Protein AF-0000000084679529 (afdb_homodimer)

Foldseek 3Di:
DPPPFDKAALVVLCVLQVHDSVVVVVCVVLVQFDWDADPVRGTIGTPLVSQLSNQCVVCVVVPDDSVLCVQCSVPSSDDPVPDDDDPSNVVSVVVSVVVVVVVVVVVVVVVVVVVVVVCVVVVPDPDDPPPPPPD/DPPPFDKAALVVLCVLQVHDSVVVVVCVVLVQFDWDADPVGGTIGTPLVSQLSNQCVVCVVVPDDSVLCVQCSVPSSDDPVPDDDDPSNVVSVVVSVVVVVVVVVVVVVVVVVVVVVVCVVVVPDPDDPPPPPPD

Solvent-accessible surface area (backbone atoms only — not comparable to full-atom values): 15515 Å² total; per-residue (Å²): 123,81,75,80,78,51,71,38,40,62,67,56,50,17,67,75,51,73,46,48,61,68,55,52,50,49,37,34,74,70,66,75,47,70,70,44,71,42,97,87,64,47,62,28,27,53,56,64,48,48,46,28,52,41,41,52,51,50,47,42,70,33,51,48,50,76,82,57,50,62,74,38,59,92,45,31,72,52,62,59,90,79,47,69,68,50,73,66,47,47,50,52,52,51,50,50,47,52,52,45,51,51,52,44,51,53,49,48,53,37,42,51,40,34,51,51,50,48,31,69,57,61,66,49,58,91,76,69,71,78,70,74,76,83,118,124,81,74,80,79,52,73,36,41,61,68,56,49,18,67,74,51,73,46,48,61,68,54,52,51,49,37,34,74,71,66,75,46,70,70,42,71,42,95,86,64,46,61,28,28,53,54,67,48,49,47,28,50,42,41,51,50,48,46,42,71,31,51,48,50,76,82,58,50,63,74,38,59,91,48,30,74,53,62,58,90,78,45,68,69,50,73,66,46,48,50,52,53,52,52,49,46,52,51,45,52,50,53,44,50,54,49,46,53,38,42,51,40,32,51,51,50,49,31,69,58,61,66,47,58,92,76,68,71,77,71,74,76,83,117

Organism: Streptomyces collinus (strain DSM 40733 / Tue 365) (NCBI:txid1214242)

Nearest PDB structures (foldseek):
  2zhh-assembly1_A-2  TM=6.536E-01  e=8.734E-05  Escherichia coli K-12
  2zhg-assembly1_A-2  TM=5.753E-01  e=1.051E-04  Escherichia coli K-12
  4r4e-assembly1_A  TM=8.506E-01  e=1.912E-03  Bacillus subtilis subsp. subtilis str. 168
  5i41-assembly1_B  TM=8.677E-01  e=2.946E-03  Bacillus subtilis subsp. subtilis str. 168
  5i44-assembly1_D  TM=8.349E-01  e=6.178E-03  Bacillus subtilis subsp. subtilis str. 168

Structure (mmCIF, N/CA/C/O backbone):
data_AF-0000000084679529-model_v1
#
loop_
_entity.id
_entity.type
_entity.pdbx_description
1 polymer 'MerR family transcriptional regulator'
#
loop_
_atom_site.group_PDB
_atom_site.id
_atom_site.type_symbol
_atom_site.label_atom_id
_atom_site.label_alt_id
_atom_site.label_comp_id
_atom_site.label_asym_id
_atom_site.label_entity_id
_atom_site.label_seq_id
_atom_site.pdbx_PDB_ins_code
_atom_site.Cartn_x
_atom_site.Cartn_y
_atom_site.Cartn_z
_atom_site.occupancy
_atom_site.B_iso_or_equiv
_atom_site.auth_seq_id
_atom_site.auth_comp_id
_atom_site.auth_asym_id
_atom_site.auth_atom_id
_atom_site.pdbx_PDB_model_num
ATOM 1 N N . MET A 1 1 ? -2.348 41.188 30.156 1 47.44 1 MET A N 1
ATOM 2 C CA . MET A 1 1 ? -3.484 40.406 30.625 1 47.44 1 MET A CA 1
ATOM 3 C C . MET A 1 1 ? -3.342 38.938 30.203 1 47.44 1 MET A C 1
ATOM 5 O O . MET A 1 1 ? -2.908 38.656 29.078 1 47.44 1 MET A O 1
ATOM 9 N N . ALA A 1 2 ? -3.039 38.094 31.109 1 54.03 2 ALA A N 1
ATOM 10 C CA . ALA A 1 2 ? -2.898 36.688 30.734 1 54.03 2 ALA A CA 1
ATOM 11 C C . ALA A 1 2 ? -4.043 36.219 29.828 1 54.03 2 ALA A C 1
ATOM 13 O O . ALA A 1 2 ? -5.207 36.531 30.094 1 54.03 2 ALA A O 1
ATOM 14 N N . ARG A 1 3 ? -3.934 36.094 28.594 1 55.81 3 ARG A N 1
ATOM 15 C CA . ARG A 1 3 ? -5.035 35.688 27.719 1 55.81 3 ARG A CA 1
ATOM 16 C C . ARG A 1 3 ? -5.879 34.594 28.375 1 55.81 3 ARG A C 1
ATOM 18 O O . ARG A 1 3 ? -5.34 33.656 28.969 1 55.81 3 ARG A O 1
ATOM 25 N N . GLU A 1 4 ? -6.992 34.875 28.875 1 63.91 4 GLU A N 1
ATOM 26 C CA . GLU A 1 4 ? -7.898 33.875 29.438 1 63.91 4 GLU A CA 1
ATOM 27 C C . GLU A 1 4 ? -8.055 32.688 28.516 1 63.91 4 GLU A C 1
ATOM 29 O O . GLU A 1 4 ? -8.484 32.812 27.359 1 63.91 4 GLU A O 1
ATOM 34 N N . VAL A 1 5 ? -7.242 31.672 28.703 1 65.88 5 VAL A N 1
ATOM 35 C CA . VAL A 1 5 ? -7.27 30.438 27.906 1 65.88 5 VAL A CA 1
ATOM 36 C C . VAL A 1 5 ? -8.641 29.781 28.016 1 65.88 5 VAL A C 1
ATOM 38 O O . VAL A 1 5 ? -9.148 29.562 29.125 1 65.88 5 VAL A O 1
ATOM 41 N N . GLN A 1 6 ? -9.422 29.844 26.891 1 82.44 6 GLN A N 1
ATOM 42 C CA . GLN A 1 6 ? -10.688 29.125 26.859 1 82.44 6 GLN A CA 1
ATOM 43 C C . GLN A 1 6 ? -10.477 27.641 26.578 1 82.44 6 GLN A C 1
ATOM 45 O O . GLN A 1 6 ? -9.617 27.281 25.766 1 82.44 6 GLN A O 1
ATOM 50 N N . ARG A 1 7 ? -11.031 26.75 27.531 1 88.25 7 ARG A N 1
ATOM 51 C CA . ARG A 1 7 ? -10.945 25.297 27.391 1 88.25 7 ARG A CA 1
ATOM 52 C C . ARG A 1 7 ? -12.211 24.734 26.75 1 88.25 7 ARG A C 1
ATOM 54 O O . ARG A 1 7 ? -13.312 25.219 27 1 88.25 7 ARG A O 1
ATOM 61 N N . VAL A 1 8 ? -11.984 23.844 25.844 1 90.94 8 VAL A N 1
ATOM 62 C CA . VAL A 1 8 ? -13.117 23.234 25.141 1 90.94 8 VAL A CA 1
ATOM 63 C C . VAL A 1 8 ? -13.047 21.719 25.266 1 90.94 8 VAL A C 1
ATOM 65 O O . VAL A 1 8 ? -11.961 21.141 25.422 1 90.94 8 VAL A O 1
ATOM 68 N N . ARG A 1 9 ? -14.211 21.047 25.234 1 93.12 9 ARG A N 1
ATOM 69 C CA . ARG A 1 9 ? -14.266 19.594 25.234 1 93.12 9 ARG A CA 1
ATOM 70 C C . ARG A 1 9 ? -14.023 19.031 23.828 1 93.12 9 ARG A C 1
ATOM 72 O O . ARG A 1 9 ? -13.977 19.797 22.859 1 93.12 9 ARG A O 1
ATOM 79 N N . ILE A 1 10 ? -13.891 17.688 23.797 1 94.44 10 ILE A N 1
ATOM 80 C CA . ILE A 1 10 ? -13.508 17.047 22.531 1 94.44 10 ILE A CA 1
ATOM 81 C C . ILE A 1 10 ? -14.602 17.266 21.5 1 94.44 10 ILE A C 1
ATOM 83 O O . ILE A 1 10 ? -14.305 17.453 20.312 1 94.44 10 ILE A O 1
ATOM 87 N N . GLY A 1 11 ? -15.852 17.234 21.938 1 95.12 11 GLY A N 1
ATOM 88 C CA . GLY A 1 11 ? -16.953 17.469 21.016 1 95.12 11 GLY A CA 1
ATOM 89 C C . GLY A 1 11 ? -16.953 18.859 20.422 1 95.12 11 GLY A C 1
ATOM 90 O O . GLY A 1 11 ? -17.219 19.031 19.219 1 95.12 11 GLY A O 1
ATOM 91 N N . GLU A 1 12 ? -16.703 19.812 21.188 1 94.06 12 GLU A N 1
ATOM 92 C CA . GLU A 1 12 ? -16.609 21.203 20.719 1 94.06 12 GLU A CA 1
ATOM 93 C C . GLU A 1 12 ? -15.43 21.375 19.766 1 94.06 12 GLU A C 1
ATOM 95 O O . GLU A 1 12 ? -15.547 22.094 18.766 1 94.06 12 GLU A O 1
ATOM 100 N N . LEU A 1 13 ? -14.352 20.75 20.156 1 95.25 13 LEU A N 1
ATOM 101 C CA . LEU A 1 13 ? -13.172 20.812 19.297 1 95.25 13 LEU A CA 1
ATOM 102 C C . LEU A 1 13 ? -13.469 20.188 17.938 1 95.25 13 LEU A C 1
ATOM 104 O O . LEU A 1 13 ? -13.078 20.734 16.906 1 95.25 13 LEU A O 1
ATOM 108 N N . ALA A 1 14 ? -14.172 19.078 17.953 1 96.94 14 ALA A N 1
ATOM 109 C CA . ALA A 1 14 ? -14.562 18.391 16.719 1 96.94 14 ALA A CA 1
ATOM 110 C C . ALA A 1 14 ? -15.422 19.297 15.844 1 96.94 14 ALA A C 1
ATOM 112 O O . ALA A 1 14 ? -15.172 19.438 14.641 1 96.94 14 ALA A O 1
ATOM 113 N N . ARG A 1 15 ? -16.344 19.969 16.422 1 95.88 15 ARG A N 1
ATOM 114 C CA . ARG A 1 15 ? -17.25 20.859 15.703 1 95.88 15 ARG A CA 1
ATOM 115 C C . ARG A 1 15 ? -16.484 22.062 15.125 1 95.88 15 ARG A C 1
ATOM 117 O O . ARG A 1 15 ? -16.734 22.453 13.984 1 95.88 15 ARG A O 1
ATOM 124 N N . ALA A 1 16 ? -15.586 22.547 15.852 1 95.12 16 ALA A N 1
ATOM 125 C CA . ALA A 1 16 ? -14.852 23.734 15.461 1 95.12 16 ALA A CA 1
ATOM 126 C C . ALA A 1 16 ? -13.875 23.438 14.32 1 95.12 16 ALA A C 1
ATOM 128 O O . ALA A 1 16 ? -13.531 24.328 13.539 1 95.12 16 ALA A O 1
ATOM 129 N N . THR A 1 17 ? -13.445 22.219 14.195 1 96.56 17 THR A N 1
ATOM 130 C CA . THR A 1 17 ? -12.352 21.922 13.281 1 96.56 17 THR A CA 1
ATOM 131 C C . THR A 1 17 ? -12.828 21.016 12.141 1 96.56 17 THR A C 1
ATOM 133 O O . THR A 1 17 ? -12.133 20.859 11.133 1 96.56 17 THR A O 1
ATOM 136 N N . GLY A 1 18 ? -13.953 20.375 12.312 1 96.38 18 GLY A N 1
ATOM 137 C CA . GLY A 1 18 ? -14.445 19.422 11.32 1 96.38 18 GLY A CA 1
ATOM 138 C C . GLY A 1 18 ? -13.836 18.047 11.461 1 96.38 18 GLY A C 1
ATOM 139 O O . GLY A 1 18 ? -14.125 17.141 10.664 1 96.38 18 GLY A O 1
ATOM 140 N N . ALA A 1 19 ? -13.031 17.844 12.469 1 97.19 19 ALA A N 1
ATOM 141 C CA . ALA A 1 19 ? -12.469 16.516 12.734 1 97.19 19 ALA A CA 1
ATOM 142 C C . ALA A 1 19 ? -13.438 15.664 13.539 1 97.19 19 ALA A C 1
ATOM 144 O O . ALA A 1 19 ? -14.289 16.188 14.266 1 97.19 19 ALA A O 1
ATOM 145 N N . THR A 1 20 ? -13.281 14.438 13.43 1 97.38 20 THR A N 1
ATOM 146 C CA . THR A 1 20 ? -14.047 13.547 14.289 1 97.38 20 THR A CA 1
ATOM 147 C C . THR A 1 20 ? -13.367 13.391 15.648 1 97.38 20 THR A C 1
ATOM 149 O O . THR A 1 20 ? -12.164 13.594 15.773 1 97.38 20 THR A O 1
ATOM 152 N N . ALA A 1 21 ? -14.148 13 16.594 1 96.44 21 ALA A N 1
ATOM 153 C CA . ALA A 1 21 ? -13.57 12.688 17.906 1 96.44 21 ALA A CA 1
ATOM 154 C C . ALA A 1 21 ? -12.492 11.617 17.781 1 96.44 21 ALA A C 1
ATOM 156 O O . ALA A 1 21 ? -11.477 11.672 18.484 1 96.44 21 ALA A O 1
ATOM 157 N N . ARG A 1 22 ? -12.766 10.695 16.922 1 97.12 22 ARG A N 1
ATOM 158 C CA . ARG A 1 22 ? -11.812 9.617 16.703 1 97.12 22 ARG A CA 1
ATOM 159 C C . ARG A 1 22 ? -10.484 10.156 16.172 1 97.12 22 ARG A C 1
ATOM 161 O O . ARG A 1 22 ? -9.414 9.773 16.641 1 97.12 22 ARG A O 1
ATOM 168 N N . ALA A 1 23 ? -10.562 11.039 15.227 1 97.5 23 ALA A N 1
ATOM 169 C CA . ALA A 1 23 ? -9.352 11.648 14.68 1 97.5 23 ALA A CA 1
ATOM 170 C C . ALA A 1 23 ? -8.602 12.438 15.75 1 97.5 23 ALA A C 1
ATOM 172 O O . ALA A 1 23 ? -7.371 12.367 15.828 1 97.5 23 ALA A O 1
ATOM 173 N N . LEU A 1 24 ? -9.312 13.156 16.562 1 97.38 24 LEU A N 1
ATOM 174 C CA . LEU A 1 24 ? -8.703 13.953 17.625 1 97.38 24 LEU A CA 1
ATOM 175 C C . LEU A 1 24 ? -7.977 13.055 18.625 1 97.38 24 LEU A C 1
ATOM 177 O O . LEU A 1 24 ? -6.879 13.391 19.078 1 97.38 24 LEU A O 1
ATOM 181 N N . ARG A 1 25 ? -8.555 11.953 18.969 1 96 25 ARG A N 1
ATOM 182 C CA . ARG A 1 25 ? -7.898 11 19.859 1 96 25 ARG A CA 1
ATOM 183 C C . ARG A 1 25 ? -6.645 10.422 19.203 1 96 25 ARG A C 1
ATOM 185 O O . ARG A 1 25 ? -5.633 10.203 19.875 1 96 25 ARG A O 1
ATOM 192 N N . HIS A 1 26 ? -6.777 10.234 17.984 1 97.38 26 HIS A N 1
ATOM 193 C CA . HIS A 1 26 ? -5.609 9.75 17.266 1 97.38 26 HIS A CA 1
ATOM 194 C C . HIS A 1 26 ? -4.484 10.781 17.281 1 97.38 26 HIS A C 1
ATOM 196 O O . HIS A 1 26 ? -3.316 10.422 17.469 1 97.38 26 HIS A O 1
ATOM 202 N N . TYR A 1 27 ? -4.883 12.062 17.078 1 97.5 27 TYR A N 1
ATOM 203 C CA . TYR A 1 27 ? -3.881 13.125 17.125 1 97.5 27 TYR A CA 1
ATOM 204 C C . TYR A 1 27 ? -3.227 13.188 18.5 1 97.5 27 TYR A C 1
ATOM 206 O O . TYR A 1 27 ? -2.025 13.445 18.609 1 97.5 27 TYR A O 1
ATOM 214 N N . GLU A 1 28 ? -4.012 13.016 19.484 1 95.88 28 GLU A N 1
ATOM 215 C CA . GLU A 1 28 ? -3.51 13.023 20.859 1 95.88 28 GLU A CA 1
ATOM 216 C C . GLU A 1 28 ? -2.578 11.844 21.109 1 95.88 28 GLU A C 1
ATOM 218 O O . GLU A 1 28 ? -1.503 12.008 21.688 1 95.88 28 GLU A O 1
ATOM 223 N N . GLN A 1 29 ? -2.98 10.648 20.641 1 95.88 29 GLN A N 1
ATOM 224 C CA . GLN A 1 29 ? -2.148 9.461 20.781 1 95.88 29 GLN A CA 1
ATOM 225 C C . GLN A 1 29 ? -0.816 9.633 20.062 1 95.88 29 GLN A C 1
ATOM 227 O O . GLN A 1 29 ? 0.213 9.133 20.516 1 95.88 29 GLN A O 1
ATOM 232 N N . ALA A 1 30 ? -0.86 10.391 19.047 1 95.88 30 ALA A N 1
ATOM 233 C CA . ALA A 1 30 ? 0.339 10.633 18.25 1 95.88 30 ALA A CA 1
ATOM 234 C C . ALA A 1 30 ? 1.192 11.734 18.859 1 95.88 30 ALA A C 1
ATOM 236 O O . ALA A 1 30 ? 2.266 12.062 18.344 1 95.88 30 ALA A O 1
ATOM 237 N N . GLY A 1 31 ? 0.682 12.375 19.844 1 94.56 31 GLY A N 1
ATOM 238 C CA . GLY A 1 31 ? 1.438 13.398 20.547 1 94.56 31 GLY A CA 1
ATOM 239 C C . GLY A 1 31 ? 1.349 14.766 19.891 1 94.56 31 GLY A C 1
ATOM 240 O O . GLY A 1 31 ? 2.164 15.648 20.172 1 94.56 31 GLY A O 1
ATOM 241 N N . LEU A 1 32 ? 0.365 14.977 19.047 1 96.25 32 LEU A N 1
ATOM 242 C CA . LEU A 1 32 ? 0.244 16.219 18.281 1 96.25 32 LEU A CA 1
ATOM 243 C C . LEU A 1 32 ? -0.607 17.234 19.031 1 96.25 32 LEU A C 1
ATOM 245 O O . LEU A 1 32 ? -0.437 18.438 18.859 1 96.25 32 LEU A O 1
ATOM 249 N N . ILE A 1 33 ? -1.567 16.734 19.859 1 95.94 33 ILE A N 1
ATOM 250 C CA . ILE A 1 33 ? -2.361 17.594 20.734 1 95.94 33 ILE A CA 1
ATOM 251 C C . ILE A 1 33 ? -2.43 16.969 22.141 1 95.94 33 ILE A C 1
ATOM 253 O O . ILE A 1 33 ? -2.107 15.797 22.312 1 95.94 33 ILE A O 1
ATOM 257 N N . CYS A 1 34 ? -2.787 17.766 23.016 1 94.69 34 CYS A N 1
ATOM 258 C CA . CYS A 1 34 ? -2.811 17.312 24.406 1 94.69 34 CYS A CA 1
ATOM 259 C C . CYS A 1 34 ? -4.043 17.844 25.141 1 94.69 34 CYS A C 1
ATOM 261 O O . CYS A 1 34 ? -4.438 19 24.938 1 94.69 34 CYS A O 1
ATOM 263 N N . SER A 1 35 ? -4.578 16.938 25.906 1 94.56 35 SER A N 1
ATOM 264 C CA . SER A 1 35 ? -5.699 17.328 26.75 1 94.56 35 SER A CA 1
ATOM 265 C C . SER A 1 35 ? -5.285 17.422 28.219 1 94.56 35 SER A C 1
ATOM 267 O O . SER A 1 35 ? -4.246 16.875 28.609 1 94.56 35 SER A O 1
ATOM 269 N N . GLU A 1 36 ? -6.004 18.203 28.938 1 92.12 36 GLU A N 1
ATOM 270 C CA . GLU A 1 36 ? -5.844 18.281 30.391 1 92.12 36 GLU A CA 1
ATOM 271 C C . GLU A 1 36 ? -7.156 17.984 31.109 1 92.12 36 GLU A C 1
ATOM 273 O O . GLU A 1 36 ? -8.234 18.125 30.531 1 92.12 36 GLU A O 1
ATOM 278 N N . ARG A 1 37 ? -6.973 17.5 32.25 1 91.19 37 ARG A N 1
ATOM 279 C CA . ARG A 1 37 ? -8.172 17.266 33.031 1 91.19 37 ARG A CA 1
ATOM 280 C C . ARG A 1 37 ? -8.633 18.531 33.75 1 91.19 37 ARG A C 1
ATOM 282 O O . ARG A 1 37 ? -7.836 19.219 34.406 1 91.19 37 ARG A O 1
ATOM 289 N N . ALA A 1 38 ? -9.898 18.812 33.562 1 89.25 38 ALA A N 1
ATOM 290 C CA . ALA A 1 38 ? -10.492 19.953 34.281 1 89.25 38 ALA A CA 1
ATOM 291 C C . ALA A 1 38 ? -10.859 19.594 35.688 1 89.25 38 ALA A C 1
ATOM 293 O O . ALA A 1 38 ? -10.695 18.438 36.125 1 89.25 38 ALA A O 1
ATOM 294 N N . SER A 1 39 ? -11.242 20.641 36.375 1 89.94 39 SER A N 1
ATOM 295 C CA . SER A 1 39 ? -11.602 20.453 37.781 1 89.94 39 SER A CA 1
ATOM 296 C C . SER A 1 39 ? -12.742 19.453 37.906 1 89.94 39 SER A C 1
ATOM 298 O O . SER A 1 39 ? -12.828 18.766 38.938 1 89.94 39 SER A O 1
ATOM 300 N N . ASN A 1 40 ? -13.539 19.422 36.938 1 88.88 40 ASN A N 1
ATOM 301 C CA . ASN A 1 40 ? -14.68 18.5 36.969 1 88.88 40 ASN A CA 1
ATOM 302 C C . ASN A 1 40 ? -14.297 17.109 36.5 1 88.88 40 ASN A C 1
ATOM 304 O O . ASN A 1 40 ? -15.156 16.219 36.438 1 88.88 40 ASN A O 1
ATOM 308 N N . GLY A 1 41 ? -13.125 16.938 36.125 1 88.88 41 GLY A N 1
ATOM 309 C CA . GLY A 1 41 ? -12.641 15.609 35.781 1 88.88 41 GLY A CA 1
ATOM 310 C C . GLY A 1 41 ? -12.688 15.336 34.281 1 88.88 41 GLY A C 1
ATOM 311 O O . GLY A 1 41 ? -12.188 14.305 33.812 1 88.88 41 GLY A O 1
ATOM 312 N N . TYR A 1 42 ? -13.273 16.266 33.594 1 89.38 42 TYR A N 1
ATOM 313 C CA . TYR A 1 42 ? -13.375 16.047 32.156 1 89.38 42 TYR A CA 1
ATOM 314 C C . TYR A 1 42 ? -12.109 16.5 31.438 1 89.38 42 TYR A C 1
ATOM 316 O O . TYR A 1 42 ? -11.469 17.469 31.844 1 89.38 42 TYR A O 1
ATOM 324 N N . ARG A 1 43 ? -11.812 15.766 30.359 1 91.19 43 ARG A N 1
ATOM 325 C CA . ARG A 1 43 ? -10.695 16.188 29.531 1 91.19 43 ARG A CA 1
ATOM 326 C C . ARG A 1 43 ? -11.078 17.406 28.688 1 91.19 43 ARG A C 1
ATOM 328 O O . ARG A 1 43 ? -12.18 17.469 28.141 1 91.19 43 ARG A O 1
ATOM 335 N N . VAL A 1 44 ? -10.141 18.359 28.75 1 94.25 44 VAL A N 1
ATOM 336 C CA . VAL A 1 44 ? -10.383 19.578 27.969 1 94.25 44 VAL A CA 1
ATOM 337 C C . VAL A 1 44 ? -9.125 19.938 27.188 1 94.25 44 VAL A C 1
ATOM 339 O O . VAL A 1 44 ? -8.023 19.516 27.547 1 94.25 44 VAL A O 1
ATOM 342 N N . TYR A 1 45 ? -9.359 20.703 26.109 1 94.81 45 TYR A N 1
ATOM 343 C CA . TYR A 1 45 ? -8.297 21.188 25.234 1 94.81 45 TYR A CA 1
ATOM 344 C C . TYR A 1 45 ? -8.234 22.719 25.25 1 94.81 45 TYR A C 1
ATOM 346 O O . TYR A 1 45 ? -9.258 23.391 25.391 1 94.81 45 TYR A O 1
ATOM 354 N N . ASP A 1 46 ? -7.008 23.188 25.062 1 90.88 46 ASP A N 1
ATOM 355 C CA . ASP A 1 46 ? -6.844 24.625 24.922 1 90.88 46 ASP A CA 1
ATOM 356 C C . ASP A 1 46 ? -7.438 25.109 23.594 1 90.88 46 ASP A C 1
ATOM 358 O O . ASP A 1 46 ? -7.445 24.391 22.609 1 90.88 46 ASP A O 1
ATOM 362 N N . ASP A 1 47 ? -7.934 26.281 23.578 1 86.31 47 ASP A N 1
ATOM 363 C CA . ASP A 1 47 ? -8.523 26.844 22.359 1 86.31 47 ASP A CA 1
ATOM 364 C C . ASP A 1 47 ? -7.492 26.922 21.234 1 86.31 47 ASP A C 1
ATOM 366 O O . ASP A 1 47 ? -7.844 26.844 20.062 1 86.31 47 ASP A O 1
ATOM 370 N N . LEU A 1 48 ? -6.246 27.031 21.609 1 88.31 48 LEU A N 1
ATOM 371 C CA . LEU A 1 48 ? -5.18 27.062 20.625 1 88.31 48 LEU A CA 1
ATOM 372 C C . LEU A 1 48 ? -5.094 25.734 19.875 1 88.31 48 LEU A C 1
ATOM 374 O O . LEU A 1 48 ? -4.539 25.672 18.781 1 88.31 48 LEU A O 1
ATOM 378 N N . THR A 1 49 ? -5.703 24.766 20.5 1 95.12 49 THR A N 1
ATOM 379 C CA . THR A 1 49 ? -5.703 23.438 19.891 1 95.12 49 THR A CA 1
ATOM 380 C C . THR A 1 49 ? -6.523 23.453 18.594 1 95.12 49 THR A C 1
ATOM 382 O O . THR A 1 49 ? -6.281 22.641 17.703 1 95.12 49 THR A O 1
ATOM 385 N N . VAL A 1 50 ? -7.441 24.391 18.469 1 94.69 50 VAL A N 1
ATOM 386 C CA . VAL A 1 50 ? -8.258 24.5 17.266 1 94.69 50 VAL A CA 1
ATOM 387 C C . VAL A 1 50 ? -7.363 24.781 16.047 1 94.69 50 VAL A C 1
ATOM 389 O O . VAL A 1 50 ? -7.477 24.109 15.023 1 94.69 50 VAL A O 1
ATOM 392 N N . THR A 1 51 ? -6.496 25.719 16.234 1 94.38 51 THR A N 1
ATOM 393 C CA . THR A 1 51 ? -5.566 26.062 15.156 1 94.38 51 THR A CA 1
ATOM 394 C C . THR A 1 51 ? -4.676 24.875 14.82 1 94.38 51 THR A C 1
ATOM 396 O O . THR A 1 51 ? -4.473 24.547 13.648 1 94.38 51 THR A O 1
ATOM 399 N N . ARG A 1 52 ? -4.195 24.25 15.82 1 95.44 52 ARG A N 1
ATOM 400 C CA . ARG A 1 52 ? -3.318 23.094 15.633 1 95.44 52 ARG A CA 1
ATOM 401 C C . ARG A 1 52 ? -4.023 22 14.852 1 95.44 52 ARG A C 1
ATOM 403 O O . ARG A 1 52 ? -3.469 21.453 13.891 1 95.44 52 ARG A O 1
ATOM 410 N N . VAL A 1 53 ? -5.234 21.703 15.203 1 96.88 53 VAL A N 1
ATOM 411 C CA . VAL A 1 53 ? -6 20.656 14.555 1 96.88 53 VAL A CA 1
ATOM 412 C C . VAL A 1 53 ? -6.289 21.047 13.102 1 96.88 53 VAL A C 1
ATOM 414 O O . VAL A 1 53 ? -6.191 20.203 12.195 1 96.88 53 VAL A O 1
ATOM 417 N N . ARG A 1 54 ? -6.605 22.281 12.859 1 95.69 54 ARG A N 1
ATOM 418 C CA . ARG A 1 54 ? -6.848 22.75 11.492 1 95.69 54 ARG A CA 1
ATOM 419 C C . ARG A 1 54 ? -5.605 22.578 10.633 1 95.69 54 ARG A C 1
ATOM 421 O O . ARG A 1 54 ? -5.695 22.156 9.477 1 95.69 54 ARG A O 1
ATOM 428 N N . ASN A 1 55 ? -4.516 22.891 11.234 1 95.56 55 ASN A N 1
ATOM 429 C CA . ASN A 1 55 ? -3.264 22.75 10.5 1 95.56 55 ASN A CA 1
ATOM 430 C C . ASN A 1 55 ? -2.908 21.281 10.25 1 95.56 55 ASN A C 1
ATOM 432 O O . ASN A 1 55 ? -2.402 20.938 9.188 1 95.56 55 ASN A O 1
ATOM 436 N N . ILE A 1 56 ? -3.143 20.422 11.211 1 96.69 56 ILE A N 1
ATOM 437 C CA . ILE A 1 56 ? -2.947 18.984 11.023 1 96.69 56 ILE A CA 1
ATOM 438 C C . ILE A 1 56 ? -3.809 18.5 9.859 1 96.69 56 ILE A C 1
ATOM 440 O O . ILE A 1 56 ? -3.312 17.828 8.953 1 96.69 56 ILE A O 1
ATOM 444 N N . ARG A 1 57 ? -5.043 18.891 9.875 1 95.94 57 ARG A N 1
ATOM 445 C CA . ARG A 1 57 ? -5.969 18.484 8.828 1 95.94 57 ARG A CA 1
ATOM 446 C C . ARG A 1 57 ? -5.531 19.016 7.469 1 95.94 57 ARG A C 1
ATOM 448 O O . ARG A 1 57 ? -5.648 18.328 6.453 1 95.94 57 ARG A O 1
ATOM 455 N N . TYR A 1 58 ? -5.09 20.156 7.469 1 93.25 58 TYR A N 1
ATOM 456 C CA . TYR A 1 58 ? -4.582 20.781 6.246 1 93.25 58 TYR A CA 1
ATOM 457 C C . TYR A 1 58 ? -3.432 19.969 5.664 1 93.25 58 TYR A C 1
ATOM 459 O O . TYR A 1 58 ? -3.438 19.625 4.477 1 93.25 58 TYR A O 1
ATOM 467 N N . LEU A 1 59 ? -2.467 19.609 6.48 1 95.06 59 LEU A N 1
ATOM 468 C CA . LEU A 1 59 ? -1.313 18.844 6.043 1 95.06 59 LEU A CA 1
ATOM 469 C C . LEU A 1 59 ? -1.745 17.469 5.539 1 95.06 59 LEU A C 1
ATOM 471 O O . LEU A 1 59 ? -1.266 17 4.5 1 95.06 59 LEU A O 1
ATOM 475 N N . LEU A 1 60 ? -2.654 16.875 6.258 1 95.5 60 LEU A N 1
ATOM 476 C CA . LEU A 1 60 ? -3.158 15.562 5.871 1 95.5 60 LEU A CA 1
ATOM 477 C C . LEU A 1 60 ? -3.918 15.641 4.551 1 95.5 60 LEU A C 1
ATOM 479 O O . LEU A 1 60 ? -3.77 14.766 3.693 1 95.5 60 LEU A O 1
ATOM 483 N N . SER A 1 61 ? -4.668 16.703 4.418 1 94.12 61 SER A N 1
ATOM 484 C CA . SER A 1 61 ? -5.438 16.875 3.188 1 94.12 61 SER A CA 1
ATOM 485 C C . SER A 1 61 ? -4.52 17.094 1.99 1 94.12 61 SER A C 1
ATOM 487 O O . SER A 1 61 ? -4.891 16.797 0.852 1 94.12 61 SER A O 1
ATOM 489 N N . ALA A 1 62 ? -3.354 17.562 2.291 1 92.69 62 ALA A N 1
ATOM 490 C CA . ALA A 1 62 ? -2.373 17.812 1.237 1 92.69 62 ALA A CA 1
ATOM 491 C C . ALA A 1 62 ? -1.69 16.531 0.803 1 92.69 62 ALA A C 1
ATOM 493 O O . ALA A 1 62 ? -1.054 16.484 -0.252 1 92.69 62 ALA A O 1
ATOM 494 N N . GLY A 1 63 ? -1.759 15.508 1.653 1 94.75 63 GLY A N 1
ATOM 495 C CA . GLY A 1 63 ? -1.229 14.219 1.224 1 94.75 63 GLY A CA 1
ATOM 496 C C . GLY A 1 63 ? -0.156 13.68 2.148 1 94.75 63 GLY A C 1
ATOM 497 O O . GLY A 1 63 ? 0.419 12.617 1.888 1 94.75 63 GLY A O 1
ATOM 498 N N . LEU A 1 64 ? 0.043 14.414 3.156 1 96 64 LEU A N 1
ATOM 499 C CA . LEU A 1 64 ? 0.971 13.898 4.16 1 96 64 LEU A CA 1
ATOM 500 C C . LEU A 1 64 ? 0.28 12.898 5.074 1 96 64 LEU A C 1
ATOM 502 O O . LEU A 1 64 ? -0.946 12.766 5.047 1 96 64 LEU A O 1
ATOM 506 N N . VAL A 1 65 ? 1.122 12.172 5.75 1 95.69 65 VAL A N 1
ATOM 507 C CA . VAL A 1 65 ? 0.584 11.219 6.723 1 95.69 65 VAL A CA 1
ATOM 508 C C . VAL A 1 65 ? 0.919 11.68 8.141 1 95.69 65 VAL A C 1
ATOM 510 O O . VAL A 1 65 ? 1.746 12.578 8.328 1 95.69 65 VAL A O 1
ATOM 513 N N . LEU A 1 66 ? 0.228 11.172 9.086 1 95.44 66 LEU A N 1
ATOM 514 C CA . LEU A 1 66 ? 0.345 11.633 10.461 1 95.44 66 LEU A CA 1
ATOM 515 C C . LEU A 1 66 ? 1.797 11.594 10.93 1 95.44 66 LEU A C 1
ATOM 517 O O . LEU A 1 66 ? 2.25 12.5 11.633 1 95.44 66 LEU A O 1
ATOM 521 N N . ASP A 1 67 ? 2.58 10.578 10.461 1 94.5 67 ASP A N 1
ATOM 522 C CA . ASP A 1 67 ? 3.982 10.461 10.844 1 94.5 67 ASP A CA 1
ATOM 523 C C . ASP A 1 67 ? 4.801 11.633 10.312 1 94.5 67 ASP A C 1
ATOM 525 O O . ASP A 1 67 ? 5.77 12.062 10.945 1 94.5 67 ASP A O 1
ATOM 529 N N . ASP A 1 68 ? 4.324 12.148 9.25 1 95.25 68 ASP A N 1
ATOM 530 C CA . ASP A 1 68 ? 5 13.297 8.648 1 95.25 68 ASP A CA 1
ATOM 531 C C . ASP A 1 68 ? 4.738 14.57 9.453 1 95.25 68 ASP A C 1
ATOM 533 O O . ASP A 1 68 ? 5.602 15.445 9.523 1 95.25 68 ASP A O 1
ATOM 537 N N . VAL A 1 69 ? 3.58 14.633 10.062 1 95.31 69 VAL A N 1
ATOM 538 C CA . VAL A 1 69 ? 3.098 15.867 10.664 1 95.31 69 VAL A CA 1
ATOM 539 C C . VAL A 1 69 ? 3.977 16.234 11.859 1 95.31 69 VAL A C 1
ATOM 541 O O . VAL A 1 69 ? 4.117 17.422 12.188 1 95.31 69 VAL A O 1
ATOM 544 N N . ARG A 1 70 ? 4.637 15.281 12.438 1 92.38 70 ARG A N 1
ATOM 545 C CA . ARG A 1 70 ? 5.469 15.516 13.617 1 92.38 70 ARG A CA 1
ATOM 546 C C . ARG A 1 70 ? 6.57 16.531 13.32 1 92.38 70 ARG A C 1
ATOM 548 O O . ARG A 1 70 ? 6.949 17.312 14.195 1 92.38 70 ARG A O 1
ATOM 555 N N . VAL A 1 71 ? 7.027 16.578 12.156 1 91.5 71 VAL A N 1
ATOM 556 C CA . VAL A 1 71 ? 8.125 17.469 11.758 1 91.5 71 VAL A CA 1
ATOM 557 C C . VAL A 1 71 ? 7.645 18.922 11.758 1 91.5 71 VAL A C 1
ATOM 559 O O . VAL A 1 71 ? 8.453 19.844 11.875 1 91.5 71 VAL A O 1
ATOM 562 N N . PHE A 1 72 ? 6.359 19.062 11.758 1 91.31 72 PHE A N 1
ATOM 563 C CA . PHE A 1 72 ? 5.781 20.391 11.633 1 91.31 72 PHE A CA 1
ATOM 564 C C . PHE A 1 72 ? 5.352 20.922 13 1 91.31 72 PHE A C 1
ATOM 566 O O . PHE A 1 72 ? 4.781 22.016 13.094 1 91.31 72 PHE A O 1
ATOM 573 N N . LEU A 1 73 ? 5.648 20.25 14.016 1 89.88 73 LEU A N 1
ATOM 574 C CA . LEU A 1 73 ? 5.207 20.609 15.359 1 89.88 73 LEU A CA 1
ATOM 575 C C . LEU A 1 73 ? 5.539 22.062 15.688 1 89.88 73 LEU A C 1
ATOM 577 O O . LEU A 1 73 ? 4.699 22.781 16.219 1 89.88 73 LEU A O 1
ATOM 581 N N . PRO A 1 74 ? 6.723 22.578 15.258 1 87.44 74 PRO A N 1
ATOM 582 C CA . PRO A 1 74 ? 7.059 23.953 15.602 1 87.44 74 PRO A CA 1
ATOM 583 C C . PRO A 1 74 ? 6.199 24.984 14.859 1 87.44 74 PRO A C 1
ATOM 585 O O . PRO A 1 74 ? 6.117 26.141 15.273 1 87.44 74 PRO A O 1
ATOM 588 N N . CYS A 1 75 ? 5.473 24.562 13.859 1 88.19 75 CYS A N 1
ATOM 589 C CA . CYS A 1 75 ? 4.73 25.484 13.008 1 88.19 75 CYS A CA 1
ATOM 590 C C . CYS A 1 75 ? 3.23 25.266 13.141 1 88.19 75 CYS A C 1
ATOM 592 O O . CYS A 1 75 ? 2.432 26.031 12.602 1 88.19 75 CYS A O 1
ATOM 594 N N . LEU A 1 76 ? 2.84 24.266 13.883 1 91.5 76 LEU A N 1
ATOM 595 C CA . LEU A 1 76 ? 1.457 23.797 13.859 1 91.5 76 LEU A CA 1
ATOM 596 C C . LEU A 1 76 ? 0.531 24.812 14.523 1 91.5 76 LEU A C 1
ATOM 598 O O . LEU A 1 76 ? -0.682 24.781 14.297 1 91.5 76 LEU A O 1
ATOM 602 N N . ASP A 1 77 ? 1.118 25.734 15.266 1 90.31 77 ASP A N 1
ATOM 603 C CA . ASP A 1 77 ? 0.278 26.672 16 1 90.31 77 ASP A CA 1
ATOM 604 C C . ASP A 1 77 ? 0.141 28 15.242 1 90.31 77 ASP A C 1
ATOM 606 O O . ASP A 1 77 ? -0.597 28.891 15.664 1 90.31 77 ASP A O 1
ATOM 610 N N . GLY A 1 78 ? 0.896 28.094 14.156 1 88 78 GLY A N 1
ATOM 611 C CA . GLY A 1 78 ? 0.845 29.297 13.352 1 88 78 GLY A CA 1
ATOM 612 C C . GLY A 1 78 ? -0.114 29.203 12.18 1 88 78 GLY A C 1
ATOM 613 O O . GLY A 1 78 ? -1.038 28.391 12.195 1 88 78 GLY A O 1
ATOM 614 N N . ASP A 1 79 ? 0.039 30.188 11.266 1 87.5 79 ASP A N 1
ATOM 615 C CA . ASP A 1 79 ? -0.764 30.188 10.047 1 87.5 79 ASP A CA 1
ATOM 616 C C . ASP A 1 79 ? -0.06 29.422 8.93 1 87.5 79 ASP A C 1
ATOM 618 O O . ASP A 1 79 ? 0.551 30.016 8.047 1 87.5 79 ASP A O 1
ATOM 622 N N . MET A 1 80 ? -0.265 28.188 8.922 1 85.94 80 MET A N 1
ATOM 623 C CA . MET A 1 80 ? 0.467 27.328 8 1 85.94 80 MET A CA 1
ATOM 624 C C . MET A 1 80 ? 0.004 27.547 6.566 1 85.94 80 MET A C 1
ATOM 626 O O . MET A 1 80 ? 0.792 27.422 5.625 1 85.94 80 MET A O 1
ATOM 630 N N . ALA A 1 81 ? -1.228 27.922 6.395 1 80.12 81 ALA A N 1
ATOM 631 C CA . ALA A 1 81 ? -1.744 28.141 5.043 1 80.12 81 ALA A CA 1
ATOM 632 C C . ALA A 1 81 ? -1.113 29.359 4.398 1 80.12 81 ALA A C 1
ATOM 634 O O . ALA A 1 81 ? -0.893 29.391 3.186 1 80.12 81 ALA A O 1
ATOM 635 N N . ALA A 1 82 ? -0.678 30.234 5.219 1 82 82 ALA A N 1
ATOM 636 C CA . ALA A 1 82 ? -0.166 31.5 4.695 1 82 82 ALA A CA 1
ATOM 637 C C . ALA A 1 82 ? 1.359 31.531 4.734 1 82 82 ALA A C 1
ATOM 639 O O . ALA A 1 82 ? 1.989 32.312 4.008 1 82 82 ALA A O 1
ATOM 640 N N . ALA A 1 83 ? 1.946 30.688 5.5 1 82.19 83 ALA A N 1
ATOM 641 C CA . ALA A 1 83 ? 3.391 30.75 5.715 1 82.19 83 ALA A CA 1
ATOM 642 C C . ALA A 1 83 ? 4.121 29.812 4.746 1 82.19 83 ALA A C 1
ATOM 644 O O . ALA A 1 83 ? 3.574 28.797 4.332 1 82.19 83 ALA A O 1
ATOM 645 N N . PRO A 1 84 ? 5.324 30.203 4.332 1 83.31 84 PRO A N 1
ATOM 646 C CA . PRO A 1 84 ? 6.168 29.234 3.615 1 83.31 84 PRO A CA 1
ATOM 647 C C . PRO A 1 84 ? 6.574 28.047 4.48 1 83.31 84 PRO A C 1
ATOM 649 O O . PRO A 1 84 ? 6.688 28.172 5.703 1 83.31 84 PRO A O 1
ATOM 652 N N . PRO A 1 85 ? 6.695 27.016 3.805 1 83.38 85 PRO A N 1
ATOM 653 C CA . PRO A 1 85 ? 7.129 25.859 4.602 1 83.38 85 PRO A CA 1
ATOM 654 C C . PRO A 1 85 ? 8.562 26.016 5.113 1 83.38 85 PRO A C 1
ATOM 656 O O . PRO A 1 85 ? 9.391 26.656 4.465 1 83.38 85 PRO A O 1
ATOM 659 N N . SER A 1 86 ? 8.75 25.406 6.262 1 87.5 86 SER A N 1
ATOM 660 C CA . SER A 1 86 ? 10.125 25.281 6.727 1 87.5 86 SER A CA 1
ATOM 661 C C . SER A 1 86 ? 10.938 24.375 5.805 1 87.5 86 SER A C 1
ATOM 663 O O . SER A 1 86 ? 10.375 23.594 5.043 1 87.5 86 SER A O 1
ATOM 665 N N . ASP A 1 87 ? 12.273 24.516 5.879 1 90.38 87 ASP A N 1
ATOM 666 C CA . ASP A 1 87 ? 13.133 23.641 5.086 1 90.38 87 ASP A CA 1
ATOM 667 C C . ASP A 1 87 ? 12.875 22.172 5.41 1 90.38 87 ASP A C 1
ATOM 669 O O . ASP A 1 87 ? 12.82 21.344 4.508 1 90.38 87 ASP A O 1
ATOM 673 N N . LYS A 1 88 ? 12.703 21.953 6.645 1 93.06 88 LYS A N 1
ATOM 674 C CA . LYS A 1 88 ? 12.445 20.578 7.066 1 93.06 88 LYS A CA 1
ATOM 675 C C . LYS A 1 88 ? 11.086 20.094 6.566 1 93.06 88 LYS A C 1
ATOM 677 O O . LYS A 1 88 ? 10.953 18.953 6.137 1 93.06 88 LYS A O 1
ATOM 682 N N . GLY A 1 89 ? 10.102 20.969 6.664 1 92 89 GLY A N 1
ATOM 683 C CA . GLY A 1 89 ? 8.789 20.625 6.141 1 92 89 GLY A CA 1
ATOM 684 C C . GLY A 1 89 ? 8.797 20.328 4.652 1 92 89 GLY A C 1
ATOM 685 O O . GLY A 1 89 ? 8.156 19.375 4.199 1 92 89 GLY A O 1
ATOM 686 N N . LEU A 1 90 ? 9.539 21.109 4.004 1 93.25 90 LEU A N 1
ATOM 687 C CA . LEU A 1 90 ? 9.656 20.922 2.566 1 93.25 90 LEU A CA 1
ATOM 688 C C . LEU A 1 90 ? 10.344 19.594 2.256 1 93.25 90 LEU A C 1
ATOM 690 O O . LEU A 1 90 ? 9.914 18.859 1.359 1 93.25 90 LEU A O 1
ATOM 694 N N . GLN A 1 91 ? 11.344 19.312 2.984 1 95.81 91 GLN A N 1
ATOM 695 C CA . GLN A 1 91 ? 12.07 18.062 2.789 1 95.81 91 GLN A CA 1
ATOM 696 C C . GLN A 1 91 ? 11.164 16.859 3.02 1 95.81 91 GLN A C 1
ATOM 698 O O . GLN A 1 91 ? 11.172 15.906 2.234 1 95.81 91 GLN A O 1
ATOM 703 N N . VAL A 1 92 ? 10.367 16.891 4.008 1 96.44 92 VAL A N 1
ATOM 704 C CA . VAL A 1 92 ? 9.453 15.805 4.332 1 96.44 92 VAL A CA 1
ATOM 705 C C . VAL A 1 92 ? 8.414 15.648 3.223 1 96.44 92 VAL A C 1
ATOM 707 O O . VAL A 1 92 ? 8.102 14.531 2.811 1 96.44 92 VAL A O 1
ATOM 710 N N . ALA A 1 93 ? 7.914 16.719 2.75 1 95.75 93 ALA A N 1
ATOM 711 C CA . ALA A 1 93 ? 6.918 16.688 1.679 1 95.75 93 ALA A CA 1
ATOM 712 C C . ALA A 1 93 ? 7.504 16.094 0.404 1 95.75 93 ALA A C 1
ATOM 714 O O . ALA A 1 93 ? 6.848 15.289 -0.264 1 95.75 93 ALA A O 1
ATOM 715 N N . LEU A 1 94 ? 8.719 16.469 0.124 1 96.94 94 LEU A N 1
ATOM 716 C CA . LEU A 1 94 ? 9.375 15.961 -1.071 1 96.94 94 LEU A CA 1
ATOM 717 C C . LEU A 1 94 ? 9.656 14.469 -0.938 1 96.94 94 LEU A C 1
ATOM 719 O O . LEU A 1 94 ? 9.516 13.711 -1.903 1 96.94 94 LEU A O 1
ATOM 723 N N . GLU A 1 95 ? 10.055 14.094 0.188 1 97.75 95 GLU A N 1
ATOM 724 C CA . GLU A 1 95 ? 10.281 12.672 0.44 1 97.75 95 GLU A CA 1
ATOM 725 C C . GLU A 1 95 ? 8.984 11.875 0.307 1 97.75 95 GLU A C 1
ATOM 727 O O . GLU A 1 95 ? 8.984 10.781 -0.258 1 97.75 95 GLU A O 1
ATOM 732 N N . ARG A 1 96 ? 7.93 12.43 0.797 1 97.69 96 ARG A N 1
ATOM 733 C CA . ARG A 1 96 ? 6.629 11.781 0.667 1 97.69 96 ARG A CA 1
ATOM 734 C C . ARG A 1 96 ? 6.227 11.648 -0.799 1 97.69 96 ARG A C 1
ATOM 736 O O . ARG A 1 96 ? 5.715 10.609 -1.219 1 97.69 96 ARG A O 1
ATOM 743 N N . LEU A 1 97 ? 6.488 12.656 -1.5 1 97.88 97 LEU A N 1
ATOM 744 C CA . LEU A 1 97 ? 6.207 12.641 -2.93 1 97.88 97 LEU A CA 1
ATOM 745 C C . LEU A 1 97 ? 7 11.539 -3.625 1 97.88 97 LEU A C 1
ATOM 747 O O . LEU A 1 97 ? 6.461 10.812 -4.465 1 97.88 97 LEU A O 1
ATOM 751 N N . ALA A 1 98 ? 8.227 11.43 -3.295 1 98.25 98 ALA A N 1
ATOM 752 C CA . ALA A 1 98 ? 9.086 10.398 -3.875 1 98.25 98 ALA A CA 1
ATOM 753 C C . ALA A 1 98 ? 8.57 9 -3.537 1 98.25 98 ALA A C 1
ATOM 755 O O . ALA A 1 98 ? 8.547 8.117 -4.395 1 98.25 98 ALA A O 1
ATOM 756 N N . VAL A 1 99 ? 8.18 8.859 -2.32 1 98 99 VAL A N 1
ATOM 757 C CA . VAL A 1 99 ? 7.648 7.574 -1.87 1 98 99 VAL A CA 1
ATOM 758 C C . VAL A 1 99 ? 6.387 7.23 -2.658 1 98 99 VAL A C 1
ATOM 760 O O . VAL A 1 99 ? 6.23 6.102 -3.133 1 98 99 VAL A O 1
ATOM 763 N N . LEU A 1 100 ? 5.484 8.141 -2.818 1 98.19 100 LEU A N 1
ATOM 764 C CA . LEU A 1 100 ? 4.258 7.934 -3.586 1 98.19 100 LEU A CA 1
ATOM 765 C C . LEU A 1 100 ? 4.578 7.582 -5.035 1 98.19 100 LEU A C 1
ATOM 767 O O . LEU A 1 100 ? 3.986 6.66 -5.598 1 98.19 100 LEU A O 1
ATOM 771 N N . ASN A 1 101 ? 5.555 8.281 -5.59 1 98.62 101 ASN A N 1
ATOM 772 C CA . ASN A 1 101 ? 5.938 8.008 -6.969 1 98.62 101 ASN A CA 1
ATOM 773 C C . ASN A 1 101 ? 6.48 6.594 -7.133 1 98.62 101 ASN A C 1
ATOM 775 O O . ASN A 1 101 ? 6.141 5.902 -8.094 1 98.62 101 ASN A O 1
ATOM 779 N N . GLU A 1 102 ? 7.23 6.215 -6.25 1 98.5 102 GLU A N 1
ATOM 780 C CA . GLU A 1 102 ? 7.797 4.871 -6.301 1 98.5 102 GLU A CA 1
ATOM 781 C C . GLU A 1 102 ? 6.711 3.809 -6.156 1 98.5 102 GLU A C 1
ATOM 783 O O . GLU A 1 102 ? 6.711 2.811 -6.879 1 98.5 102 GLU A O 1
ATOM 788 N N . ARG A 1 103 ? 5.852 4.02 -5.23 1 97.94 103 ARG A N 1
ATOM 789 C CA . ARG A 1 103 ? 4.77 3.068 -5.004 1 97.94 103 ARG A CA 1
ATOM 790 C C . ARG A 1 103 ? 3.865 2.967 -6.227 1 97.94 103 ARG A C 1
ATOM 792 O O . ARG A 1 103 ? 3.492 1.867 -6.641 1 97.94 103 ARG A O 1
ATOM 799 N N . ILE A 1 104 ? 3.514 4.062 -6.777 1 98.44 104 ILE A N 1
ATOM 800 C CA . ILE A 1 104 ? 2.656 4.105 -7.957 1 98.44 104 ILE A CA 1
ATOM 801 C C . ILE A 1 104 ? 3.342 3.391 -9.117 1 98.44 104 ILE A C 1
ATOM 803 O O . ILE A 1 104 ? 2.715 2.596 -9.82 1 98.44 104 ILE A O 1
ATOM 807 N N . ALA A 1 105 ? 4.609 3.652 -9.281 1 98.62 105 ALA A N 1
ATOM 808 C CA . ALA A 1 105 ? 5.359 3.016 -10.359 1 98.62 105 ALA A CA 1
ATOM 809 C C . ALA A 1 105 ? 5.387 1.5 -10.188 1 98.62 105 ALA A C 1
ATOM 811 O O . ALA A 1 105 ? 5.16 0.755 -11.141 1 98.62 105 ALA A O 1
ATOM 812 N N . ALA A 1 106 ? 5.641 1.095 -9.008 1 98 106 ALA A N 1
ATOM 813 C CA . ALA A 1 106 ? 5.715 -0.338 -8.734 1 98 106 ALA A CA 1
ATOM 814 C C . ALA A 1 106 ? 4.367 -1.013 -8.977 1 98 106 ALA A C 1
ATOM 816 O O . ALA A 1 106 ? 4.301 -2.08 -9.594 1 98 106 ALA A O 1
ATOM 817 N N . GLN A 1 107 ? 3.32 -0.458 -8.539 1 98.19 107 GLN A N 1
ATOM 818 C CA . GLN A 1 107 ? 1.987 -1.022 -8.727 1 98.19 107 GLN A CA 1
ATOM 819 C C . GLN A 1 107 ? 1.577 -0.996 -10.195 1 98.19 107 GLN A C 1
ATOM 821 O O . GLN A 1 107 ? 0.902 -1.91 -10.672 1 98.19 107 GLN A O 1
ATOM 826 N N . THR A 1 108 ? 1.986 0.02 -10.875 1 98.62 108 THR A N 1
ATOM 827 C CA . THR A 1 108 ? 1.681 0.135 -12.297 1 98.62 108 THR A CA 1
ATOM 828 C C . THR A 1 108 ? 2.373 -0.97 -13.094 1 98.62 108 THR A C 1
ATOM 830 O O . THR A 1 108 ? 1.778 -1.559 -13.992 1 98.62 108 THR A O 1
ATOM 833 N N . GLU A 1 109 ? 3.578 -1.222 -12.742 1 98.38 109 GLU A N 1
ATOM 834 C CA . GLU A 1 109 ? 4.293 -2.32 -13.391 1 98.38 109 GLU A CA 1
ATOM 835 C C . GLU A 1 109 ? 3.564 -3.645 -13.188 1 98.38 109 GLU A C 1
ATOM 837 O O . GLU A 1 109 ? 3.418 -4.43 -14.125 1 98.38 109 GLU A O 1
ATOM 842 N N . THR A 1 110 ? 3.154 -3.891 -12.023 1 97.94 110 THR A N 1
ATOM 843 C CA . THR A 1 110 ? 2.41 -5.109 -11.727 1 97.94 110 THR A CA 1
ATOM 844 C C . THR A 1 110 ? 1.103 -5.152 -12.508 1 97.94 110 THR A C 1
ATOM 846 O O . THR A 1 110 ? 0.762 -6.18 -13.102 1 97.94 110 THR A O 1
ATOM 849 N N . ARG A 1 111 ? 0.385 -4.082 -12.484 1 98.25 111 ARG A N 1
ATOM 850 C CA . ARG A 1 111 ? -0.869 -3.965 -13.219 1 98.25 111 ARG A CA 1
ATOM 851 C C . ARG A 1 111 ? -0.661 -4.262 -14.703 1 98.25 111 ARG A C 1
ATOM 853 O O . ARG A 1 111 ? -1.429 -5.02 -15.297 1 98.25 111 ARG A O 1
ATOM 860 N N . ASP A 1 112 ? 0.352 -3.705 -15.273 1 98.06 112 ASP A N 1
ATOM 861 C CA . ASP A 1 112 ? 0.609 -3.871 -16.703 1 98.06 112 ASP A CA 1
ATOM 862 C C . ASP A 1 112 ? 0.977 -5.316 -17.031 1 98.06 112 ASP A C 1
ATOM 864 O O . ASP A 1 112 ? 0.567 -5.848 -18.062 1 98.06 112 ASP A O 1
ATOM 868 N N . ARG A 1 113 ? 1.766 -5.922 -16.188 1 96.69 113 ARG A N 1
ATOM 869 C CA . ARG A 1 113 ? 2.098 -7.332 -16.375 1 96.69 113 ARG A CA 1
ATOM 870 C C . ARG A 1 113 ? 0.843 -8.195 -16.344 1 96.69 113 ARG A C 1
ATOM 872 O O . ARG A 1 113 ? 0.661 -9.07 -17.188 1 96.69 113 ARG A O 1
ATOM 879 N N . LEU A 1 114 ? 0.036 -7.992 -15.383 1 96.88 114 LEU A N 1
ATOM 880 C CA . LEU A 1 114 ? -1.19 -8.766 -15.234 1 96.88 114 LEU A CA 1
ATOM 881 C C . LEU A 1 114 ? -2.119 -8.547 -16.422 1 96.88 114 LEU A C 1
ATOM 883 O O . LEU A 1 114 ? -2.689 -9.5 -16.953 1 96.88 114 LEU A O 1
ATOM 887 N N . SER A 1 115 ? -2.25 -7.352 -16.828 1 96.88 115 SER A N 1
ATOM 888 C CA . SER A 1 115 ? -3.082 -7.016 -17.969 1 96.88 115 SER A CA 1
ATOM 889 C C . SER A 1 115 ? -2.576 -7.699 -19.234 1 96.88 115 SER A C 1
ATOM 891 O O . SER A 1 115 ? -3.367 -8.234 -20.016 1 96.88 115 SER A O 1
ATOM 893 N N . ALA A 1 116 ? -1.284 -7.648 -19.422 1 95.25 116 ALA A N 1
ATOM 894 C CA . ALA A 1 116 ? -0.683 -8.305 -20.578 1 95.25 116 ALA A CA 1
ATOM 895 C C . ALA A 1 116 ? -0.933 -9.812 -20.547 1 95.25 116 ALA A C 1
ATOM 897 O O . ALA A 1 116 ? -1.27 -10.406 -21.578 1 95.25 116 ALA A O 1
ATOM 898 N N . ALA A 1 117 ? -0.763 -10.359 -19.422 1 92.5 117 ALA A N 1
ATOM 899 C CA . ALA A 1 117 ? -0.996 -11.789 -19.266 1 92.5 117 ALA A CA 1
ATOM 900 C C . ALA A 1 117 ? -2.445 -12.148 -19.578 1 92.5 117 ALA A C 1
ATOM 902 O O . ALA A 1 117 ? -2.713 -13.156 -20.25 1 92.5 117 ALA A O 1
ATOM 903 N N . LEU A 1 118 ? -3.33 -11.398 -19.125 1 93 118 LEU A N 1
ATOM 904 C CA . LEU A 1 118 ? -4.75 -11.633 -19.375 1 93 118 LEU A CA 1
ATOM 905 C C . LEU A 1 118 ? -5.07 -11.523 -20.859 1 93 118 LEU A C 1
ATOM 907 O O . LEU A 1 118 ? -5.824 -12.344 -21.391 1 93 118 LEU A O 1
ATOM 911 N N . ARG A 1 119 ? -4.496 -10.547 -21.469 1 92 119 ARG A N 1
ATOM 912 C CA . ARG A 1 119 ? -4.715 -10.375 -22.891 1 92 119 ARG A CA 1
ATOM 913 C C . ARG A 1 119 ? -4.195 -11.578 -23.672 1 92 119 ARG A C 1
ATOM 915 O O . ARG A 1 119 ? -4.844 -12.047 -24.609 1 92 119 ARG A O 1
ATOM 922 N N . GLU A 1 120 ? -3.047 -12.008 -23.328 1 89.44 120 GLU A N 1
ATOM 923 C CA . GLU A 1 120 ? -2.438 -13.156 -23.984 1 89.44 120 GLU A CA 1
ATOM 924 C C . GLU A 1 120 ? -3.291 -14.406 -23.812 1 89.44 120 GLU A C 1
ATOM 926 O O . GLU A 1 120 ? -3.43 -15.203 -24.75 1 89.44 120 GLU A O 1
ATOM 931 N N . LYS A 1 121 ? -3.916 -14.523 -22.672 1 87.62 121 LYS A N 1
ATOM 932 C CA . LYS A 1 121 ? -4.633 -15.758 -22.359 1 87.62 121 LYS A CA 1
ATOM 933 C C . LYS A 1 121 ? -6.066 -15.703 -22.891 1 87.62 121 LYS A C 1
ATOM 935 O O . LYS A 1 121 ? -6.676 -16.75 -23.141 1 87.62 121 LYS A O 1
ATOM 940 N N . THR A 1 122 ? -6.609 -14.617 -22.969 1 84.5 122 THR A N 1
ATOM 941 C CA . THR A 1 122 ? -8 -14.516 -23.375 1 84.5 122 THR A CA 1
ATOM 942 C C . THR A 1 122 ? -8.109 -14.094 -24.844 1 84.5 122 THR A C 1
ATOM 944 O O . THR A 1 122 ? -9.18 -14.172 -25.438 1 84.5 122 THR A O 1
ATOM 947 N N . GLY A 1 123 ? -7.043 -14.008 -25.484 1 75.81 123 GLY A N 1
ATOM 948 C CA . GLY A 1 123 ? -7.059 -13.555 -26.875 1 75.81 123 GLY A CA 1
ATOM 949 C C . GLY A 1 123 ? -7.668 -12.172 -27.031 1 75.81 123 GLY A C 1
ATOM 950 O O . GLY A 1 123 ? -7.961 -11.75 -28.156 1 75.81 123 GLY A O 1
ATOM 951 N N . ALA A 1 124 ? -8.477 -11.766 -25.938 1 60.66 124 ALA A N 1
ATOM 952 C CA . ALA A 1 124 ? -9.172 -10.484 -26.031 1 60.66 124 ALA A CA 1
ATOM 953 C C . ALA A 1 124 ? -8.188 -9.336 -26.219 1 60.66 124 ALA A C 1
ATOM 955 O O . ALA A 1 124 ? -7.105 -9.336 -25.625 1 60.66 124 ALA A O 1
ATOM 956 N N . ARG A 1 125 ? -8.117 -9.023 -27.453 1 51.91 125 ARG A N 1
ATOM 957 C CA . ARG A 1 125 ? -7.418 -7.77 -27.719 1 51.91 125 ARG A CA 1
ATOM 958 C C . ARG A 1 125 ? -7.965 -6.652 -26.828 1 51.91 125 ARG A C 1
ATOM 960 O O . ARG A 1 125 ? -9.172 -6.57 -26.594 1 51.91 125 ARG A O 1
ATOM 967 N N . PRO A 1 126 ? -7.324 -5.82 -26.078 1 48.34 126 PRO A N 1
ATOM 968 C CA . PRO A 1 126 ? -7.895 -4.836 -25.156 1 48.34 126 PRO A CA 1
ATOM 969 C C . PRO A 1 126 ? -9.25 -4.309 -25.625 1 48.34 126 PRO A C 1
ATOM 971 O O . PRO A 1 126 ? -10.172 -4.176 -24.812 1 48.34 126 PRO A O 1
ATOM 974 N N . GLY A 1 127 ? -9.312 -3.461 -26.625 1 42.84 127 GLY A N 1
ATOM 975 C CA . GLY A 1 127 ? -10.352 -2.508 -26.969 1 42.84 127 GLY A CA 1
ATOM 976 C C . GLY A 1 127 ? -11.625 -3.17 -27.469 1 42.84 127 GLY A C 1
ATOM 977 O O . GLY A 1 127 ? -12.547 -2.49 -27.906 1 42.84 127 GLY A O 1
ATOM 978 N N . HIS A 1 128 ? -11.633 -4.316 -28.172 1 43.59 128 HIS A N 1
ATOM 979 C CA . HIS A 1 128 ? -12.781 -4.395 -29.078 1 43.59 128 HIS A CA 1
ATOM 980 C C . HIS A 1 128 ? -14.039 -4.812 -28.328 1 43.59 128 HIS A C 1
ATOM 982 O O . HIS A 1 128 ? -14.109 -5.926 -27.797 1 43.59 128 HIS A O 1
ATOM 988 N N . PRO A 1 129 ? -14.789 -3.871 -27.719 1 43.12 129 PRO A N 1
ATOM 989 C CA . PRO A 1 129 ? -16.125 -4.223 -27.234 1 43.12 129 PRO A CA 1
ATOM 990 C C . PRO A 1 129 ? -16.906 -5.086 -28.234 1 43.12 129 PRO A C 1
ATOM 992 O O . PRO A 1 129 ? -16.766 -4.91 -29.453 1 43.12 129 PRO A O 1
ATOM 995 N N . SER A 1 130 ? -16.891 -6.391 -28.125 1 42.19 130 SER A N 1
ATOM 996 C CA . SER A 1 130 ? -17.766 -7.16 -29 1 42.19 130 SER A CA 1
ATOM 997 C C . SER A 1 130 ? -19.109 -6.48 -29.172 1 42.19 130 SER A C 1
ATOM 999 O O . SER A 1 130 ? -19.812 -6.227 -28.188 1 42.19 130 SER A O 1
ATOM 1001 N N . SER A 1 131 ? -19.281 -5.586 -30.188 1 41.69 131 SER A N 1
ATOM 1002 C CA . SER A 1 131 ? -20.562 -5.043 -30.625 1 41.69 131 SER A CA 1
ATOM 1003 C C . SER A 1 131 ? -21.641 -6.129 -30.672 1 41.69 131 SER A C 1
ATOM 1005 O O . SER A 1 131 ? -21.422 -7.184 -31.281 1 41.69 131 SER A O 1
ATOM 1007 N N . PRO A 1 132 ? -22.406 -6.199 -29.672 1 44.78 132 PRO A N 1
ATOM 1008 C CA . PRO A 1 132 ? -23.562 -7.098 -29.828 1 44.78 132 PRO A CA 1
ATOM 1009 C C . PRO A 1 132 ? -24.219 -6.977 -31.203 1 44.78 132 PRO A C 1
ATOM 1011 O O . PRO A 1 132 ? -24.266 -5.887 -31.781 1 44.78 132 PRO A O 1
ATOM 1014 N N . ASP A 1 133 ? -23.828 -7.836 -32.156 1 37.03 133 ASP A N 1
ATOM 1015 C CA . ASP A 1 133 ? -24.609 -7.875 -33.406 1 37.03 133 ASP A CA 1
ATOM 1016 C C . ASP A 1 133 ? -26.109 -7.832 -33.125 1 37.03 133 ASP A C 1
ATOM 1018 O O . ASP A 1 133 ? -26.656 -8.773 -32.531 1 37.03 133 ASP A O 1
ATOM 1022 N N . VAL A 1 134 ? -26.609 -6.664 -32.844 1 42.5 134 VAL A N 1
ATOM 1023 C CA . VAL A 1 134 ? -28.047 -6.41 -32.875 1 42.5 134 VAL A CA 1
ATOM 1024 C C . VAL A 1 134 ? -28.625 -6.855 -34.219 1 42.5 134 VAL A C 1
ATOM 1026 O O . VAL A 1 134 ? -28.359 -6.23 -35.25 1 42.5 134 VAL A O 1
ATOM 1029 N N . THR A 1 135 ? -28.328 -8.102 -34.688 1 31.77 135 THR A N 1
ATOM 1030 C CA . THR A 1 135 ? -29.312 -8.484 -35.688 1 31.77 135 THR A CA 1
ATOM 1031 C C . THR A 1 135 ? -30.641 -8.867 -35 1 31.77 135 THR A C 1
ATOM 1033 O O . THR A 1 135 ? -30.641 -9.531 -33.969 1 31.77 135 THR A O 1
ATOM 1036 N N . MET B 1 1 ? 2.678 -49.375 -14.711 1 46.81 1 MET B N 1
ATOM 1037 C CA . MET B 1 1 ? 3.834 -49.281 -13.82 1 46.81 1 MET B CA 1
ATOM 1038 C C . MET B 1 1 ? 3.707 -48.094 -12.891 1 46.81 1 MET B C 1
ATOM 1040 O O . MET B 1 1 ? 3.26 -47.031 -13.305 1 46.81 1 MET B O 1
ATOM 1044 N N . ALA B 1 2 ? 3.486 -48.312 -11.641 1 54.72 2 ALA B N 1
ATOM 1045 C CA . ALA B 1 2 ? 3.375 -47.188 -10.703 1 54.72 2 ALA B CA 1
ATOM 1046 C C . ALA B 1 2 ? 4.512 -46.188 -10.906 1 54.72 2 ALA B C 1
ATOM 1048 O O . ALA B 1 2 ? 5.672 -46.562 -11.039 1 54.72 2 ALA B O 1
ATOM 1049 N N . ARG B 1 3 ? 4.324 -45.094 -11.547 1 56.28 3 ARG B N 1
ATOM 1050 C CA . ARG B 1 3 ? 5.406 -44.156 -11.781 1 56.28 3 ARG B CA 1
ATOM 1051 C C . ARG B 1 3 ? 6.285 -44 -10.547 1 56.28 3 ARG B C 1
ATOM 1053 O O . ARG B 1 3 ? 5.781 -43.938 -9.422 1 56.28 3 ARG B O 1
ATOM 1060 N N . GLU B 1 4 ? 7.422 -44.531 -10.5 1 64.56 4 GLU B N 1
ATOM 1061 C CA . GLU B 1 4 ? 8.367 -44.344 -9.398 1 64.56 4 GLU B CA 1
ATOM 1062 C C . GLU B 1 4 ? 8.5 -42.875 -9.016 1 64.56 4 GLU B C 1
ATOM 1064 O O . GLU B 1 4 ? 8.883 -42.062 -9.836 1 64.56 4 GLU B O 1
ATOM 1069 N N . VAL B 1 5 ? 7.723 -42.438 -8.062 1 66.75 5 VAL B N 1
ATOM 1070 C CA . VAL B 1 5 ? 7.742 -41.062 -7.57 1 66.75 5 VAL B CA 1
ATOM 1071 C C . VAL B 1 5 ? 9.125 -40.719 -7.027 1 66.75 5 VAL B C 1
ATOM 1073 O O . VAL B 1 5 ? 9.672 -41.438 -6.199 1 66.75 5 VAL B O 1
ATOM 1076 N N . GLN B 1 6 ? 9.867 -39.844 -7.797 1 83.31 6 GLN B N 1
ATOM 1077 C CA . GLN B 1 6 ? 11.148 -39.344 -7.297 1 83.31 6 GLN B CA 1
ATOM 1078 C C . GLN B 1 6 ? 10.953 -38.219 -6.281 1 83.31 6 GLN B C 1
ATOM 1080 O O . GLN B 1 6 ? 10.07 -37.375 -6.453 1 83.31 6 GLN B O 1
ATOM 1085 N N . ARG B 1 7 ? 11.562 -38.406 -5.004 1 88.75 7 ARG B N 1
ATOM 1086 C CA . ARG B 1 7 ? 11.492 -37.406 -3.939 1 88.75 7 ARG B CA 1
ATOM 1087 C C . ARG B 1 7 ? 12.75 -36.531 -3.926 1 88.75 7 ARG B C 1
ATOM 1089 O O . ARG B 1 7 ? 13.852 -37.031 -4.184 1 88.75 7 ARG B O 1
ATOM 1096 N N . VAL B 1 8 ? 12.508 -35.281 -3.771 1 91.19 8 VAL B N 1
ATOM 1097 C CA . VAL B 1 8 ? 13.617 -34.344 -3.762 1 91.19 8 VAL B CA 1
ATOM 1098 C C . VAL B 1 8 ? 13.578 -33.5 -2.484 1 91.19 8 VAL B C 1
ATOM 1100 O O . VAL B 1 8 ? 12.508 -33.312 -1.9 1 91.19 8 VAL B O 1
ATOM 1103 N N . ARG B 1 9 ? 14.75 -33.062 -2.014 1 93.25 9 ARG B N 1
ATOM 1104 C CA . ARG B 1 9 ? 14.828 -32.156 -0.867 1 93.25 9 ARG B CA 1
ATOM 1105 C C . ARG B 1 9 ? 14.547 -30.719 -1.279 1 93.25 9 ARG B C 1
ATOM 1107 O O . ARG B 1 9 ? 14.445 -30.422 -2.471 1 93.25 9 ARG B O 1
ATOM 1114 N N . ILE B 1 10 ? 14.43 -29.875 -0.224 1 94.44 10 ILE B N 1
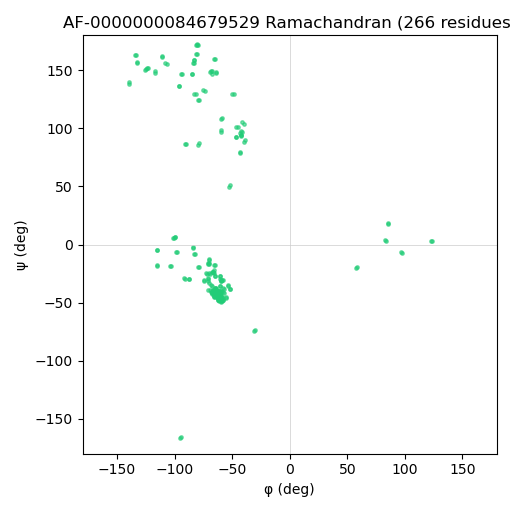ATOM 1115 C CA . ILE B 1 10 ? 14.008 -28.5 -0.475 1 94.44 10 ILE B CA 1
ATOM 1116 C C . ILE B 1 10 ? 15.055 -27.781 -1.329 1 94.44 10 ILE B C 1
ATOM 1118 O O . ILE B 1 10 ? 14.711 -26.969 -2.188 1 94.44 10 ILE B O 1
ATOM 1122 N N . GLY B 1 11 ? 16.344 -28.062 -1.072 1 95.12 11 GLY B N 1
ATOM 1123 C CA . GLY B 1 11 ? 17.406 -27.469 -1.856 1 95.12 11 GLY B CA 1
ATOM 1124 C C . GLY B 1 11 ? 17.344 -27.844 -3.326 1 95.12 11 GLY B C 1
ATOM 1125 O O . GLY B 1 11 ? 17.578 -27 -4.195 1 95.12 11 GLY B O 1
ATOM 1126 N N . GLU B 1 12 ? 17.109 -29.047 -3.6 1 94.19 12 GLU B N 1
ATOM 1127 C CA . GLU B 1 12 ? 16.984 -29.531 -4.973 1 94.19 12 GLU B CA 1
ATOM 1128 C C . GLU B 1 12 ? 15.766 -28.906 -5.66 1 94.19 12 GLU B C 1
ATOM 1130 O O . GLU B 1 12 ? 15.828 -28.547 -6.836 1 94.19 12 GLU B O 1
ATOM 1135 N N . LEU B 1 13 ? 14.711 -28.859 -4.891 1 95.31 13 LEU B N 1
ATOM 1136 C CA . LEU B 1 13 ? 13.5 -28.219 -5.414 1 95.31 13 LEU B CA 1
ATOM 1137 C C . LEU B 1 13 ? 13.75 -26.766 -5.758 1 95.31 13 LEU B C 1
ATOM 1139 O O . LEU B 1 13 ? 13.32 -26.281 -6.809 1 95.31 13 LEU B O 1
ATOM 1143 N N . ALA B 1 14 ? 14.477 -26.078 -4.898 1 96.94 14 ALA B N 1
ATOM 1144 C CA . ALA B 1 14 ? 14.828 -24.688 -5.129 1 96.94 14 ALA B CA 1
ATOM 1145 C C . ALA B 1 14 ? 15.641 -24.531 -6.41 1 96.94 14 ALA B C 1
ATOM 1147 O O . ALA B 1 14 ? 15.336 -23.672 -7.246 1 96.94 14 ALA B O 1
ATOM 1148 N N . ARG B 1 15 ? 16.562 -25.375 -6.613 1 95.94 15 ARG B N 1
ATOM 1149 C CA . ARG B 1 15 ? 17.422 -25.328 -7.793 1 95.94 15 ARG B CA 1
ATOM 1150 C C . ARG B 1 15 ? 16.625 -25.625 -9.06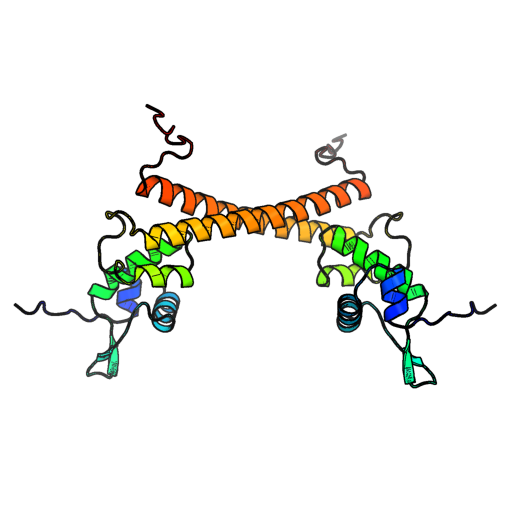2 1 95.94 15 ARG B C 1
ATOM 1152 O O . ARG B 1 15 ? 16.812 -24.953 -10.078 1 95.94 15 ARG B O 1
ATOM 1159 N N . ALA B 1 16 ? 15.758 -26.5 -8.977 1 95.19 16 ALA B N 1
ATOM 1160 C CA . ALA B 1 16 ? 14.984 -26.938 -10.141 1 95.19 16 ALA B CA 1
ATOM 1161 C C . ALA B 1 16 ? 13.969 -25.875 -10.555 1 95.19 16 ALA B C 1
ATOM 1163 O O . ALA B 1 16 ? 13.586 -25.797 -11.719 1 95.19 16 ALA B O 1
ATOM 1164 N N . THR B 1 17 ? 13.562 -25.031 -9.648 1 96.62 17 THR B N 1
ATOM 1165 C CA . THR B 1 17 ? 12.438 -24.141 -9.922 1 96.62 17 THR B CA 1
ATOM 1166 C C . THR B 1 17 ? 12.898 -22.688 -9.93 1 96.62 17 THR B C 1
ATOM 1168 O O . THR B 1 17 ? 12.164 -21.812 -10.391 1 96.62 17 THR B O 1
ATOM 1171 N N . GLY B 1 18 ? 14.047 -22.406 -9.352 1 96.38 18 GLY B N 1
ATOM 1172 C CA . GLY B 1 18 ? 14.516 -21.031 -9.227 1 96.38 18 GLY B CA 1
ATOM 1173 C C . GLY B 1 18 ? 13.938 -20.312 -8.023 1 96.38 18 GLY B C 1
ATOM 1174 O O . GLY B 1 18 ? 14.211 -19.125 -7.816 1 96.38 18 GLY B O 1
ATOM 1175 N N . ALA B 1 19 ? 13.164 -21 -7.219 1 97.19 19 ALA B N 1
ATOM 1176 C CA . ALA B 1 19 ? 12.633 -20.422 -5.992 1 97.19 19 ALA B CA 1
ATOM 1177 C C . ALA B 1 19 ? 13.648 -20.516 -4.855 1 97.19 19 ALA B C 1
ATOM 1179 O O . ALA B 1 19 ? 14.516 -21.391 -4.859 1 97.19 19 ALA B O 1
ATOM 1180 N N . THR B 1 20 ? 13.5 -19.688 -3.957 1 97.31 20 THR B N 1
ATOM 1181 C CA . THR B 1 20 ? 14.312 -19.812 -2.754 1 97.31 20 THR B CA 1
ATOM 1182 C C . THR B 1 20 ? 13.688 -20.812 -1.779 1 97.31 20 THR B C 1
ATOM 1184 O O . THR B 1 20 ? 12.477 -21.047 -1.829 1 97.31 20 THR B O 1
ATOM 1187 N N . ALA B 1 21 ? 14.508 -21.312 -0.911 1 96.44 21 ALA B N 1
ATOM 1188 C CA . ALA B 1 21 ? 13.977 -22.172 0.145 1 96.44 21 ALA B CA 1
ATOM 1189 C C . ALA B 1 21 ? 12.922 -21.453 0.966 1 96.44 21 ALA B C 1
ATOM 1191 O O . ALA B 1 21 ? 11.922 -22.047 1.379 1 96.44 21 ALA B O 1
ATOM 1192 N N . ARG B 1 22 ? 13.172 -20.203 1.163 1 97.12 22 ARG B N 1
ATOM 1193 C CA . ARG B 1 22 ? 12.227 -19.391 1.918 1 97.12 22 ARG B CA 1
ATOM 1194 C C . ARG B 1 22 ? 10.875 -19.312 1.212 1 97.12 22 ARG B C 1
ATOM 1196 O O . ARG B 1 22 ? 9.828 -19.484 1.845 1 97.12 22 ARG B O 1
ATOM 1203 N N . ALA B 1 23 ? 10.906 -19.109 -0.068 1 97.5 23 ALA B N 1
ATOM 1204 C CA . ALA B 1 23 ? 9.664 -19.062 -0.841 1 97.5 23 ALA B CA 1
ATOM 1205 C C . ALA B 1 23 ? 8.938 -20.391 -0.787 1 97.5 23 ALA B C 1
ATOM 1207 O O . ALA B 1 23 ? 7.711 -20.438 -0.636 1 97.5 23 ALA B O 1
ATOM 1208 N N . LEU B 1 24 ? 9.664 -21.469 -0.885 1 97.38 24 LEU B N 1
ATOM 1209 C CA . LEU B 1 24 ? 9.086 -22.797 -0.85 1 97.38 24 LEU B CA 1
ATOM 1210 C C . LEU B 1 24 ? 8.406 -23.062 0.492 1 97.38 24 LEU B C 1
ATOM 1212 O O . LEU B 1 24 ? 7.32 -23.641 0.541 1 97.38 24 LEU B O 1
ATOM 1216 N N . ARG B 1 25 ? 9.016 -22.656 1.553 1 96 25 ARG B N 1
ATOM 1217 C CA . ARG B 1 25 ? 8.406 -22.797 2.873 1 96 25 ARG B CA 1
ATOM 1218 C C . ARG B 1 25 ? 7.145 -21.953 2.982 1 96 25 ARG B C 1
ATOM 1220 O O . ARG B 1 25 ? 6.16 -22.375 3.596 1 96 25 ARG B O 1
ATOM 1227 N N . HIS B 1 26 ? 7.234 -20.859 2.385 1 97.38 26 HIS B N 1
ATOM 1228 C CA . HIS B 1 26 ? 6.047 -20.016 2.373 1 97.38 26 HIS B CA 1
ATOM 1229 C C . HIS B 1 26 ? 4.906 -20.688 1.609 1 97.38 26 HIS B C 1
ATOM 1231 O O . HIS B 1 26 ? 3.754 -20.625 2.043 1 97.38 26 HIS B O 1
ATOM 1237 N N . TYR B 1 27 ? 5.277 -21.266 0.453 1 97.56 27 TYR B N 1
ATOM 1238 C CA . TYR B 1 27 ? 4.262 -21.969 -0.322 1 97.56 27 TYR B CA 1
ATOM 1239 C C . TYR B 1 27 ? 3.656 -23.125 0.484 1 97.56 27 TYR B C 1
ATOM 1241 O O . TYR B 1 27 ? 2.455 -23.375 0.39 1 97.56 27 TYR B O 1
ATOM 1249 N N . GLU B 1 28 ? 4.477 -23.797 1.183 1 95.94 28 GLU B N 1
ATOM 1250 C CA . GLU B 1 28 ? 4.023 -24.891 2.027 1 95.94 28 GLU B CA 1
ATOM 1251 C C . GLU B 1 28 ? 3.121 -24.391 3.15 1 95.94 28 GLU B C 1
ATOM 1253 O O . GLU B 1 28 ? 2.066 -24.969 3.414 1 95.94 28 GLU B O 1
ATOM 1258 N N . GLN B 1 29 ? 3.529 -23.297 3.805 1 95.88 29 GLN B N 1
ATOM 1259 C CA . GLN B 1 29 ? 2.723 -22.688 4.859 1 95.88 29 GLN B CA 1
ATOM 1260 C C . GLN B 1 29 ? 1.363 -22.25 4.332 1 95.88 29 GLN B C 1
ATOM 1262 O O . GLN B 1 29 ? 0.359 -22.312 5.039 1 95.88 29 GLN B O 1
ATOM 1267 N N . ALA B 1 30 ? 1.351 -21.891 3.117 1 95.94 30 ALA B N 1
ATOM 1268 C CA . ALA B 1 30 ? 0.12 -21.438 2.482 1 95.94 30 ALA B CA 1
ATOM 1269 C C . ALA B 1 30 ? -0.729 -22.609 2.004 1 95.94 30 ALA B C 1
ATOM 1271 O O . ALA B 1 30 ? -1.826 -22.406 1.477 1 95.94 30 ALA B O 1
ATOM 1272 N N . GLY B 1 31 ? -0.179 -23.766 2.08 1 94.69 31 GLY B N 1
ATOM 1273 C CA . GLY B 1 31 ? -0.926 -24.953 1.723 1 94.69 31 GLY B CA 1
ATOM 1274 C C . GLY B 1 31 ? -0.884 -25.266 0.238 1 94.69 31 GLY B C 1
ATOM 1275 O O . GLY B 1 31 ? -1.704 -26.047 -0.264 1 94.69 31 GLY B O 1
ATOM 1276 N N . LEU B 1 32 ? 0.061 -24.703 -0.49 1 96.25 32 LEU B N 1
ATOM 1277 C CA . LEU B 1 32 ? 0.133 -24.859 -1.939 1 96.25 32 LEU B CA 1
ATOM 1278 C C . LEU B 1 32 ? 0.993 -26.062 -2.316 1 96.25 32 LEU B C 1
ATOM 1280 O O . LEU B 1 32 ? 0.8 -26.656 -3.379 1 96.25 32 LEU B O 1
ATOM 1284 N N . ILE B 1 33 ? 1.994 -26.391 -1.449 1 96 33 ILE B N 1
ATOM 1285 C CA . ILE B 1 33 ? 2.803 -27.594 -1.624 1 96 33 ILE B CA 1
ATOM 1286 C C . ILE B 1 33 ? 2.928 -28.328 -0.292 1 96 33 ILE B C 1
ATOM 1288 O O . ILE B 1 33 ? 2.627 -27.766 0.765 1 96 33 ILE B O 1
ATOM 1292 N N . CYS B 1 34 ? 3.301 -29.516 -0.385 1 94.75 34 CYS B N 1
ATOM 1293 C CA . CYS B 1 34 ? 3.377 -30.328 0.815 1 94.75 34 CYS B CA 1
ATOM 1294 C C . CYS B 1 34 ? 4.625 -31.203 0.8 1 94.75 34 CYS B C 1
ATOM 1296 O O . CYS B 1 34 ? 4.996 -31.75 -0.243 1 94.75 34 CYS B O 1
ATOM 1298 N N . SER B 1 35 ? 5.195 -31.266 1.979 1 94.75 35 SER B N 1
ATOM 1299 C CA . SER B 1 35 ? 6.34 -32.156 2.137 1 94.75 35 SER B CA 1
ATOM 1300 C C . SER B 1 35 ? 5.977 -33.375 2.975 1 94.75 35 SER B C 1
ATOM 1302 O O . SER B 1 35 ? 4.961 -33.375 3.67 1 94.75 35 SER B O 1
ATOM 1304 N N . GLU B 1 36 ? 6.719 -34.406 2.783 1 92.25 36 GLU B N 1
ATOM 1305 C CA . GLU B 1 36 ? 6.613 -35.594 3.609 1 92.25 36 GLU B CA 1
ATOM 1306 C C . GLU B 1 36 ? 7.957 -35.969 4.242 1 92.25 36 GLU B C 1
ATOM 1308 O O . GLU B 1 36 ? 9.008 -35.562 3.742 1 92.25 36 GLU B O 1
ATOM 1313 N N . ARG B 1 37 ? 7.824 -36.562 5.312 1 91.25 37 ARG B N 1
ATOM 1314 C CA . ARG B 1 37 ? 9.055 -37.031 5.957 1 91.25 37 ARG B CA 1
ATOM 1315 C C . ARG B 1 37 ? 9.531 -38.344 5.359 1 91.25 37 ARG B C 1
ATOM 1317 O O . ARG B 1 37 ? 8.758 -39.312 5.246 1 91.25 37 ARG B O 1
ATOM 1324 N N . ALA B 1 38 ? 10.789 -38.375 4.992 1 89.38 38 ALA B N 1
ATOM 1325 C CA . ALA B 1 38 ? 11.398 -39.594 4.5 1 89.38 38 ALA B CA 1
ATOM 1326 C C . ALA B 1 38 ? 11.828 -40.5 5.656 1 89.38 38 ALA B C 1
ATOM 1328 O O . ALA B 1 38 ? 11.688 -40.125 6.824 1 89.38 38 ALA B O 1
ATOM 1329 N N . SER B 1 39 ? 12.211 -41.656 5.207 1 90.12 39 SER B N 1
ATOM 1330 C CA . SER B 1 39 ? 12.617 -42.656 6.203 1 90.12 39 SER B CA 1
ATOM 1331 C C . SER B 1 39 ? 13.773 -42.125 7.055 1 90.12 39 SER B C 1
ATOM 1333 O O . SER B 1 39 ? 13.906 -42.5 8.219 1 90.12 39 SER B O 1
ATOM 1335 N N . ASN B 1 40 ? 14.539 -41.312 6.461 1 89.12 40 ASN B N 1
ATOM 1336 C CA . ASN B 1 40 ? 15.688 -40.75 7.176 1 89.12 40 ASN B CA 1
ATOM 1337 C C . ASN B 1 40 ? 15.305 -39.531 8.008 1 89.12 40 ASN B C 1
ATOM 1339 O O . ASN B 1 40 ? 16.156 -38.906 8.641 1 89.12 40 ASN B O 1
ATOM 1343 N N . GLY B 1 41 ? 14.109 -39.156 7.926 1 89 41 GLY B N 1
ATOM 1344 C CA . GLY B 1 41 ? 13.633 -38.094 8.773 1 89 41 GLY B CA 1
ATOM 1345 C C . GLY B 1 41 ? 13.617 -36.719 8.078 1 89 41 GLY B C 1
ATOM 1346 O O . GLY B 1 41 ? 13.117 -35.75 8.625 1 89 41 GLY B O 1
ATOM 1347 N N . TYR B 1 42 ? 14.18 -36.75 6.895 1 89.56 42 TYR B N 1
ATOM 1348 C CA . TYR B 1 42 ? 14.234 -35.469 6.188 1 89.56 42 TYR B CA 1
ATOM 1349 C C . TYR B 1 42 ? 12.938 -35.219 5.43 1 89.56 42 TYR B C 1
ATOM 1351 O O . TYR B 1 42 ? 12.297 -36.156 4.945 1 89.56 42 TYR B O 1
ATOM 1359 N N . ARG B 1 43 ? 12.617 -33.906 5.375 1 91.5 43 ARG B N 1
ATOM 1360 C CA . ARG B 1 43 ? 11.461 -33.531 4.562 1 91.5 43 ARG B CA 1
ATOM 1361 C C . ARG B 1 43 ? 11.797 -33.625 3.076 1 91.5 43 ARG B C 1
ATOM 1363 O O . ARG B 1 43 ? 12.883 -33.219 2.656 1 91.5 43 ARG B O 1
ATOM 1370 N N . VAL B 1 44 ? 10.844 -34.281 2.398 1 94.38 44 VAL B N 1
ATOM 1371 C CA . VAL B 1 44 ? 11.039 -34.406 0.959 1 94.38 44 VAL B CA 1
ATOM 1372 C C . VAL B 1 44 ? 9.75 -34.031 0.227 1 94.38 44 VAL B C 1
ATOM 1374 O O . VAL B 1 44 ? 8.664 -34.062 0.808 1 94.38 44 VAL B O 1
ATOM 1377 N N . TYR B 1 45 ? 9.93 -33.625 -1.04 1 94.88 45 TYR B N 1
ATOM 1378 C CA . TYR B 1 45 ? 8.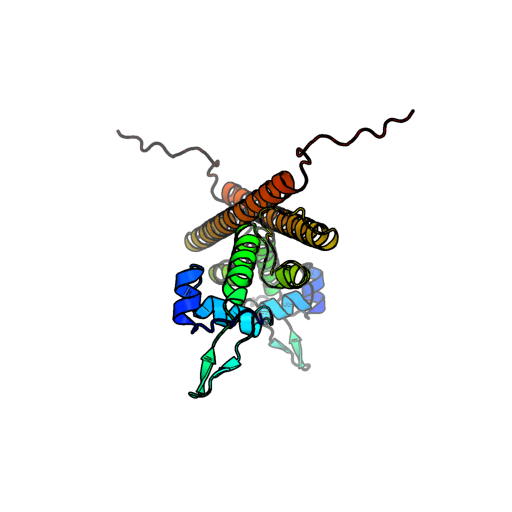836 -33.25 -1.925 1 94.88 45 TYR B CA 1
ATOM 1379 C C . TYR B 1 45 ? 8.758 -34.188 -3.123 1 94.88 45 TYR B C 1
ATOM 1381 O O . TYR B 1 45 ? 9.781 -34.688 -3.602 1 94.88 45 TYR B O 1
ATOM 1389 N N . ASP B 1 46 ? 7.527 -34.375 -3.566 1 91.12 46 ASP B N 1
ATOM 1390 C CA . ASP B 1 46 ? 7.34 -35.125 -4.797 1 91.12 46 ASP B CA 1
ATOM 1391 C C . ASP B 1 46 ? 7.879 -34.375 -6.004 1 91.12 46 ASP B C 1
ATOM 1393 O O . ASP B 1 46 ? 7.844 -33.125 -6.035 1 91.12 46 ASP B O 1
ATOM 1397 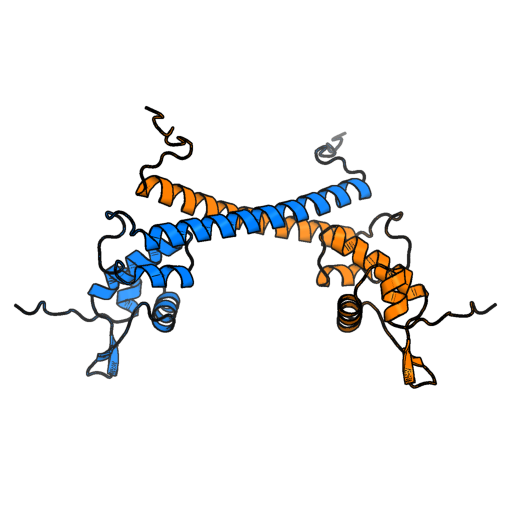N N . ASP B 1 47 ? 8.375 -35.031 -6.965 1 86.69 47 ASP B N 1
ATOM 1398 C CA . ASP B 1 47 ? 8.914 -34.406 -8.164 1 86.69 47 ASP B CA 1
ATOM 1399 C C . ASP B 1 47 ? 7.844 -33.594 -8.891 1 86.69 47 ASP B C 1
ATOM 1401 O O . ASP B 1 47 ? 8.148 -32.594 -9.547 1 86.69 47 ASP B O 1
ATOM 1405 N N . LEU B 1 48 ? 6.625 -34 -8.703 1 88.44 48 LEU B N 1
ATOM 1406 C CA . LEU B 1 48 ? 5.52 -33.25 -9.305 1 88.44 48 LEU B CA 1
ATOM 1407 C C . LEU B 1 48 ? 5.406 -31.859 -8.703 1 88.44 48 LEU B C 1
ATOM 1409 O O . LEU B 1 48 ? 4.805 -30.969 -9.312 1 88.44 48 LEU B O 1
ATOM 1413 N N . THR B 1 49 ? 6.031 -31.75 -7.562 1 95.19 49 THR B N 1
ATOM 1414 C CA . THR B 1 49 ? 6.012 -30.453 -6.895 1 95.19 49 THR B CA 1
ATOM 1415 C C . THR B 1 49 ? 6.777 -29.406 -7.711 1 95.19 49 THR B C 1
ATOM 1417 O O . THR B 1 49 ? 6.508 -28.219 -7.602 1 95.19 49 THR B O 1
ATOM 1420 N N . VAL B 1 50 ? 7.68 -29.844 -8.578 1 94.88 50 VAL B N 1
ATOM 1421 C CA . VAL B 1 50 ? 8.445 -28.938 -9.43 1 94.88 50 VAL B CA 1
ATOM 1422 C C . VAL B 1 50 ? 7.5 -28.172 -10.344 1 94.88 50 VAL B C 1
ATOM 1424 O O . VAL B 1 50 ? 7.582 -26.938 -10.438 1 94.88 50 VAL B O 1
ATOM 1427 N N . THR B 1 51 ? 6.629 -28.906 -10.961 1 94.5 51 THR B N 1
ATOM 1428 C CA . THR B 1 51 ? 5.656 -28.281 -11.844 1 94.5 51 THR B CA 1
ATOM 1429 C C . THR B 1 51 ? 4.77 -27.297 -11.078 1 94.5 51 THR B C 1
ATOM 1431 O O . THR B 1 51 ? 4.531 -26.188 -11.531 1 94.5 51 THR B O 1
ATOM 1434 N N . ARG B 1 52 ? 4.34 -27.734 -9.953 1 95.56 52 ARG B N 1
ATOM 1435 C CA . ARG B 1 52 ? 3.477 -26.891 -9.125 1 95.56 52 ARG B CA 1
ATOM 1436 C C . ARG B 1 52 ? 4.172 -25.594 -8.75 1 95.56 52 ARG B C 1
ATOM 1438 O O . ARG B 1 52 ? 3.596 -24.516 -8.891 1 95.56 52 ARG B O 1
ATOM 1445 N N . VAL B 1 53 ? 5.391 -25.672 -8.352 1 96.94 53 VAL B N 1
ATOM 1446 C CA . VAL B 1 53 ? 6.152 -24.5 -7.938 1 96.94 53 VAL B CA 1
ATOM 1447 C C . VAL B 1 53 ? 6.383 -23.578 -9.141 1 96.94 53 VAL B C 1
ATOM 1449 O O . VAL B 1 53 ? 6.266 -22.359 -9.023 1 96.94 53 VAL B O 1
ATOM 1452 N N . ARG B 1 54 ? 6.672 -24.141 -10.289 1 95.75 54 ARG B N 1
ATOM 1453 C CA . ARG B 1 54 ? 6.859 -23.328 -11.492 1 95.75 54 ARG B CA 1
ATOM 1454 C C . ARG B 1 54 ? 5.59 -22.562 -11.844 1 95.75 54 ARG B C 1
ATOM 1456 O O . ARG B 1 54 ? 5.645 -21.391 -12.203 1 95.75 54 ARG B O 1
ATOM 1463 N N . ASN B 1 55 ? 4.52 -23.25 -11.672 1 95.62 55 ASN B N 1
ATOM 1464 C CA . ASN B 1 55 ? 3.246 -22.609 -11.977 1 95.62 55 ASN B CA 1
ATOM 1465 C C . ASN B 1 55 ? 2.906 -21.531 -10.953 1 95.62 55 ASN B C 1
ATOM 1467 O O . ASN B 1 55 ? 2.369 -20.484 -11.305 1 95.62 55 ASN B O 1
ATOM 1471 N N . ILE B 1 56 ? 3.186 -21.766 -9.688 1 96.75 56 ILE B N 1
ATOM 1472 C CA . ILE B 1 56 ? 3.008 -20.734 -8.656 1 96.75 56 ILE B CA 1
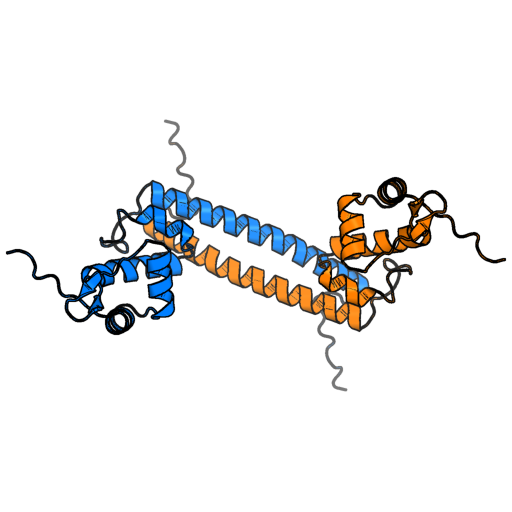ATOM 1473 C C . ILE B 1 56 ? 3.838 -19.5 -9.008 1 96.75 56 ILE B C 1
ATOM 1475 O O . ILE B 1 56 ? 3.322 -18.391 -9.008 1 96.75 56 ILE B O 1
ATOM 1479 N N . ARG B 1 57 ? 5.062 -19.734 -9.352 1 96 57 ARG B N 1
ATOM 1480 C CA . ARG B 1 57 ? 5.961 -18.625 -9.695 1 96 57 ARG B CA 1
ATOM 1481 C C . ARG B 1 57 ? 5.469 -17.891 -10.938 1 96 57 ARG B C 1
ATOM 1483 O O . ARG B 1 57 ? 5.566 -16.656 -11.016 1 96 57 ARG B O 1
ATOM 1490 N N . TYR B 1 58 ? 5 -18.594 -11.828 1 93.5 58 TYR B N 1
ATOM 1491 C CA . TYR B 1 58 ? 4.441 -18.016 -13.039 1 93.5 58 TYR B CA 1
ATOM 1492 C C . TYR B 1 58 ? 3.285 -17.078 -12.711 1 93.5 58 TYR B C 1
ATOM 1494 O O . TYR B 1 58 ? 3.256 -15.93 -13.164 1 93.5 58 TYR B O 1
ATOM 1502 N N . LEU B 1 59 ? 2.359 -17.531 -11.898 1 95.12 59 LEU B N 1
ATOM 1503 C CA . LEU B 1 59 ? 1.204 -16.719 -11.508 1 95.12 59 LEU B CA 1
ATOM 1504 C C . LEU B 1 59 ? 1.642 -15.477 -10.742 1 95.12 59 LEU B C 1
ATOM 1506 O O . LEU B 1 59 ? 1.134 -14.383 -11 1 95.12 59 LEU B O 1
ATOM 1510 N N . LEU B 1 60 ? 2.584 -15.672 -9.891 1 95.56 60 LEU B N 1
ATOM 1511 C CA . LEU B 1 60 ? 3.098 -14.555 -9.102 1 95.56 60 LEU B CA 1
ATOM 1512 C C . LEU B 1 60 ? 3.809 -13.547 -10 1 95.56 60 LEU B C 1
ATOM 1514 O O . LEU B 1 60 ? 3.646 -12.336 -9.828 1 95.56 60 LEU B O 1
ATOM 1518 N N . SER B 1 61 ? 4.539 -14.07 -10.938 1 94.19 61 SER B N 1
ATOM 1519 C CA . SER B 1 61 ? 5.258 -13.195 -11.852 1 94.19 61 SER B CA 1
ATOM 1520 C C . SER B 1 61 ? 4.297 -12.398 -12.727 1 94.19 61 SER B C 1
ATOM 1522 O O . SER B 1 61 ? 4.633 -11.312 -13.203 1 94.19 61 SER B O 1
ATOM 1524 N N . ALA B 1 62 ? 3.137 -12.945 -12.883 1 92.75 62 ALA B N 1
ATOM 1525 C CA . ALA B 1 62 ? 2.117 -12.281 -13.695 1 92.75 62 ALA B CA 1
ATOM 1526 C C . ALA B 1 62 ? 1.442 -11.164 -12.906 1 92.75 62 ALA B C 1
ATOM 1528 O O . ALA B 1 62 ? 0.772 -10.305 -13.492 1 92.75 62 ALA B O 1
ATOM 1529 N N . GLY B 1 63 ? 1.548 -11.211 -11.586 1 94.88 63 GLY B N 1
ATOM 1530 C CA . GLY B 1 63 ? 1.027 -10.094 -10.812 1 94.88 63 GLY B CA 1
ATOM 1531 C C . GLY B 1 63 ? -0.004 -10.516 -9.781 1 94.88 63 GLY B C 1
ATOM 1532 O O . GLY B 1 63 ? -0.566 -9.672 -9.078 1 94.88 63 GLY B O 1
ATOM 1533 N N . LEU B 1 64 ? -0.173 -11.758 -9.734 1 96.06 64 LEU B N 1
ATOM 1534 C CA . LEU B 1 64 ? -1.056 -12.25 -8.68 1 96.06 64 LEU B CA 1
ATOM 1535 C C . LEU B 1 64 ? -0.314 -12.352 -7.352 1 96.06 64 LEU B C 1
ATOM 1537 O O . LEU B 1 64 ? 0.912 -12.227 -7.309 1 96.06 64 LEU B O 1
ATOM 1541 N N . VAL B 1 65 ? -1.122 -12.461 -6.344 1 95.75 65 VAL B N 1
ATOM 1542 C CA . VAL B 1 65 ? -0.533 -12.641 -5.023 1 95.75 65 VAL B CA 1
ATOM 1543 C C . VAL B 1 65 ? -0.823 -14.047 -4.512 1 95.75 65 VAL B C 1
ATOM 1545 O O . VAL B 1 65 ? -1.656 -14.758 -5.078 1 95.75 65 VAL B O 1
ATOM 1548 N N . LEU B 1 66 ? -0.086 -14.469 -3.555 1 95.56 66 LEU B N 1
ATOM 1549 C CA . LEU B 1 66 ? -0.159 -15.844 -3.072 1 95.56 66 LEU B CA 1
ATOM 1550 C C . LEU B 1 66 ? -1.592 -16.219 -2.707 1 95.56 66 LEU B C 1
ATOM 1552 O O . LEU B 1 66 ? -2.035 -17.344 -2.977 1 95.56 66 LEU B O 1
ATOM 1556 N N . ASP B 1 67 ? -2.367 -15.25 -2.152 1 94.62 67 ASP B N 1
ATOM 1557 C CA . ASP B 1 67 ? -3.752 -15.516 -1.771 1 94.62 67 ASP B CA 1
ATOM 1558 C C . ASP B 1 67 ? -4.609 -15.82 -2.998 1 94.62 67 ASP B C 1
ATOM 1560 O O . ASP B 1 67 ? -5.562 -16.594 -2.916 1 94.62 67 ASP B O 1
ATOM 1564 N N . ASP B 1 68 ? -4.195 -15.289 -4.066 1 95.38 68 ASP B N 1
ATOM 1565 C CA . ASP B 1 68 ? -4.914 -15.523 -5.316 1 95.38 68 ASP B CA 1
ATOM 1566 C C . ASP B 1 68 ? -4.648 -16.922 -5.852 1 95.38 68 ASP B C 1
ATOM 1568 O O . ASP B 1 68 ? -5.52 -17.531 -6.469 1 95.38 68 ASP B O 1
ATOM 1572 N N . VAL B 1 69 ? -3.465 -17.422 -5.57 1 95.44 69 VAL B N 1
ATOM 1573 C CA . VAL B 1 69 ? -2.984 -18.641 -6.195 1 95.44 69 VAL B CA 1
ATOM 1574 C C . VAL B 1 69 ? -3.828 -19.828 -5.73 1 95.44 69 VAL B C 1
ATOM 1576 O O . VAL B 1 69 ? -3.98 -20.812 -6.457 1 95.44 69 VAL B O 1
ATOM 1579 N N . ARG B 1 70 ? -4.449 -19.719 -4.598 1 92.56 70 ARG B N 1
ATOM 1580 C CA . ARG B 1 70 ? -5.242 -20.812 -4.031 1 92.56 70 ARG B CA 1
ATOM 1581 C C . ARG B 1 70 ? -6.375 -21.219 -4.977 1 92.56 70 ARG B C 1
ATOM 1583 O O . ARG B 1 70 ? -6.746 -22.391 -5.043 1 92.56 70 ARG B O 1
ATOM 1590 N N . VAL B 1 71 ? -6.875 -20.328 -5.715 1 91.75 71 VAL B N 1
ATOM 1591 C CA . VAL B 1 71 ? -8 -20.578 -6.613 1 91.75 71 VAL B CA 1
ATOM 1592 C C . VAL B 1 71 ? -7.551 -21.453 -7.781 1 91.75 71 VAL B C 1
ATOM 1594 O O . VAL B 1 71 ? -8.367 -22.109 -8.414 1 91.75 71 VAL B O 1
ATOM 1597 N N . PHE B 1 72 ? -6.27 -21.516 -7.938 1 91.44 72 PHE B N 1
ATOM 1598 C CA . PHE B 1 72 ? -5.719 -22.219 -9.086 1 91.44 72 PHE B CA 1
ATOM 1599 C C . PHE B 1 72 ? -5.25 -23.625 -8.695 1 91.44 72 PHE B C 1
ATOM 1601 O O . PHE B 1 72 ? -4.695 -24.344 -9.523 1 91.44 72 PHE B O 1
ATOM 1608 N N . LEU B 1 73 ? -5.5 -24.031 -7.531 1 90.12 73 LEU B N 1
ATOM 1609 C CA . LEU B 1 73 ? -5.02 -25.297 -7.004 1 90.12 73 LEU B CA 1
ATOM 1610 C C . LEU B 1 73 ? -5.367 -26.438 -7.945 1 90.12 73 LEU B C 1
ATOM 1612 O O . LEU B 1 73 ? -4.527 -27.297 -8.227 1 90.12 73 LEU B O 1
ATOM 1616 N N . PRO B 1 74 ? -6.574 -26.422 -8.578 1 87.56 74 PRO B N 1
ATOM 1617 C CA . PRO B 1 74 ? -6.926 -27.547 -9.445 1 87.56 74 PRO B CA 1
ATOM 1618 C C . PRO B 1 74 ? -6.105 -27.578 -10.734 1 87.56 74 PRO B C 1
ATOM 1620 O O . PRO B 1 74 ? -6.035 -28.609 -11.406 1 87.56 74 PRO B O 1
ATOM 1623 N N . CYS B 1 75 ? -5.41 -26.531 -11.055 1 88.25 75 CYS B N 1
ATOM 1624 C CA . CYS B 1 75 ? -4.715 -26.406 -12.328 1 88.25 75 CYS B CA 1
ATOM 1625 C C . CYS B 1 75 ? -3.207 -26.344 -12.125 1 88.25 75 CYS B C 1
ATOM 1627 O O . CYS B 1 75 ? -2.443 -26.375 -13.086 1 88.25 75 CYS B O 1
ATOM 1629 N N . LEU B 1 76 ? -2.77 -26.312 -10.898 1 91.62 76 LEU B N 1
ATOM 1630 C CA . LEU B 1 76 ? -1.382 -25.984 -10.586 1 91.62 76 LEU B CA 1
ATOM 1631 C C . LEU B 1 76 ? -0.448 -27.109 -11.023 1 91.62 76 LEU B C 1
ATOM 1633 O O . LEU B 1 76 ? 0.755 -26.891 -11.188 1 91.62 76 LEU B O 1
ATOM 1637 N N . ASP B 1 77 ? -1.015 -28.266 -11.289 1 90.62 77 ASP B N 1
ATOM 1638 C CA . ASP B 1 77 ? -0.163 -29.406 -11.617 1 90.62 77 ASP B CA 1
ATOM 1639 C C . ASP B 1 77 ? -0.076 -29.609 -13.125 1 90.62 77 ASP B C 1
ATOM 1641 O O . ASP B 1 77 ? 0.666 -30.469 -13.602 1 90.62 77 ASP B O 1
ATOM 1645 N N . GLY B 1 78 ? -0.879 -28.828 -13.836 1 88.19 78 GLY B N 1
ATOM 1646 C CA . GLY B 1 78 ? -0.878 -28.938 -15.289 1 88.19 78 GLY B CA 1
ATOM 1647 C C . GLY B 1 78 ? 0.045 -27.938 -15.953 1 88.19 78 GLY B C 1
ATOM 1648 O O . GLY B 1 78 ? 0.986 -27.438 -15.328 1 88.19 78 GLY B O 1
ATOM 1649 N N . ASP B 1 79 ? -0.16 -27.797 -17.281 1 87.81 79 ASP B N 1
ATOM 1650 C CA . ASP B 1 79 ? 0.601 -26.828 -18.047 1 87.81 79 ASP B CA 1
ATOM 1651 C C . ASP B 1 79 ? -0.124 -25.484 -18.094 1 87.81 79 ASP B C 1
ATOM 1653 O O . ASP B 1 79 ? -0.77 -25.156 -19.094 1 87.81 79 ASP B O 1
ATOM 1657 N N . MET B 1 80 ? 0.104 -24.719 -17.125 1 86.06 80 MET B N 1
ATOM 1658 C CA . MET B 1 80 ? -0.643 -23.484 -16.984 1 86.06 80 MET B CA 1
ATOM 1659 C C . MET B 1 80 ? -0.239 -22.469 -18.047 1 86.06 80 MET B C 1
ATOM 1661 O O . MET B 1 80 ? -1.062 -21.672 -18.5 1 86.06 80 MET B O 1
ATOM 1665 N N . ALA B 1 81 ? 0.977 -22.531 -18.5 1 80.25 81 ALA B N 1
ATOM 1666 C CA . ALA B 1 81 ? 1.438 -21.578 -19.5 1 80.25 81 ALA B CA 1
ATOM 1667 C C . ALA B 1 81 ? 0.764 -21.828 -20.844 1 80.25 81 ALA B C 1
ATOM 1669 O O . ALA B 1 81 ? 0.493 -20.891 -21.594 1 80.25 81 ALA B O 1
ATOM 1670 N N . ALA B 1 82 ? 0.347 -23.031 -21.031 1 82.44 82 ALA B N 1
ATOM 1671 C CA . ALA B 1 82 ? -0.202 -23.391 -22.328 1 82.44 82 ALA B CA 1
ATOM 1672 C C . ALA B 1 82 ? -1.726 -23.469 -22.281 1 82.44 82 ALA B C 1
ATOM 1674 O O . ALA B 1 82 ? -2.393 -23.375 -23.312 1 82.44 82 ALA B O 1
ATOM 1675 N N . ALA B 1 83 ? -2.275 -23.578 -21.125 1 82.56 83 ALA B N 1
ATOM 1676 C CA . ALA B 1 83 ? -3.711 -23.797 -20.984 1 82.56 83 ALA B CA 1
ATOM 1677 C C . ALA B 1 83 ? -4.461 -22.484 -20.812 1 82.56 83 ALA B C 1
ATOM 1679 O O . ALA B 1 83 ? -3.916 -21.516 -20.266 1 82.56 83 ALA B O 1
ATOM 1680 N N . PRO B 1 84 ? -5.684 -22.406 -21.328 1 83.56 84 PRO B N 1
ATOM 1681 C CA . PRO B 1 84 ? -6.539 -21.266 -20.984 1 83.56 84 PRO B CA 1
ATOM 1682 C C . PRO B 1 84 ? -6.891 -21.234 -19.484 1 83.56 84 PRO B C 1
ATOM 1684 O O . PRO B 1 84 ? -6.965 -22.281 -18.844 1 83.56 84 PRO B O 1
ATOM 1687 N N . PRO B 1 85 ? -7.02 -20.078 -19.078 1 83.62 85 PRO B N 1
ATOM 1688 C CA . PRO B 1 85 ? -7.402 -20.016 -17.672 1 83.62 85 PRO B CA 1
ATOM 1689 C C . PRO B 1 85 ? -8.82 -20.531 -17.422 1 83.62 85 PRO B C 1
ATOM 1691 O O . PRO B 1 85 ? -9.68 -20.422 -18.297 1 83.62 85 PRO B O 1
ATOM 1694 N N . SER B 1 86 ? -8.945 -21.078 -16.234 1 87.62 86 SER B N 1
ATOM 1695 C CA . SER B 1 86 ? -10.305 -21.391 -15.797 1 87.62 86 SER B CA 1
ATOM 1696 C C . SER B 1 86 ? -11.133 -20.125 -15.617 1 87.62 86 SER B 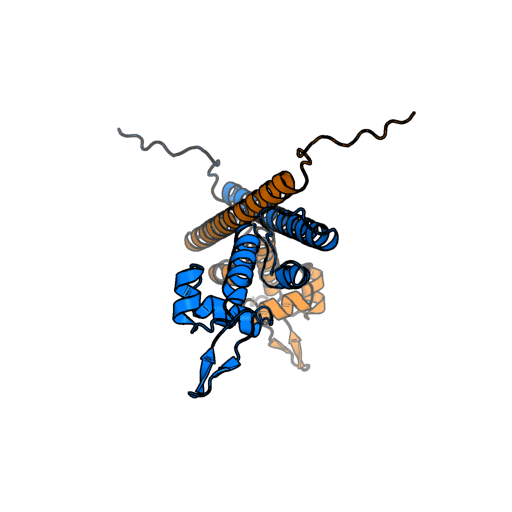C 1
ATOM 1698 O O . SER B 1 86 ? -10.578 -19.031 -15.477 1 87.62 86 SER B O 1
ATOM 1700 N N . ASP B 1 87 ? -12.469 -20.312 -15.633 1 90.56 87 ASP B N 1
ATOM 1701 C CA . ASP B 1 87 ? -13.344 -19.172 -15.391 1 90.56 87 ASP B CA 1
ATOM 1702 C C . ASP B 1 87 ? -13.047 -18.516 -14.039 1 90.56 87 ASP B C 1
ATOM 1704 O O . ASP B 1 87 ? -13.008 -17.297 -13.93 1 90.56 87 ASP B O 1
ATOM 1708 N N . LYS B 1 88 ? -12.836 -19.344 -13.125 1 93.19 88 LYS B N 1
ATOM 1709 C CA . LYS B 1 88 ? -12.547 -18.844 -11.789 1 93.19 88 LYS B CA 1
ATOM 1710 C C . LYS B 1 88 ? -11.203 -18.125 -11.758 1 93.19 88 LYS B C 1
ATOM 1712 O O . LYS B 1 88 ? -11.062 -17.078 -11.117 1 93.19 88 LYS B O 1
ATOM 1717 N N . GLY B 1 89 ? -10.227 -18.719 -12.422 1 92.25 89 GLY B N 1
ATOM 1718 C CA . GLY B 1 89 ? -8.922 -18.062 -12.516 1 92.25 89 GLY B CA 1
ATOM 1719 C C . GLY B 1 89 ? -8.977 -16.703 -13.188 1 92.25 89 GLY B C 1
ATOM 1720 O O . GLY B 1 89 ? -8.344 -15.758 -12.727 1 92.25 89 GLY B O 1
ATOM 1721 N N . LEU B 1 90 ? -9.75 -16.688 -14.18 1 93.38 90 LEU B N 1
ATOM 1722 C CA . LEU B 1 90 ? -9.922 -15.422 -14.891 1 93.38 90 LEU B CA 1
ATOM 1723 C C . LEU B 1 90 ? -10.602 -14.383 -14.008 1 93.38 90 LEU B C 1
ATOM 1725 O O . LEU B 1 90 ? -10.195 -13.219 -13.992 1 93.38 90 LEU B O 1
ATOM 1729 N N . GLN B 1 91 ? -11.57 -14.812 -13.305 1 95.88 91 GLN B N 1
ATOM 1730 C CA . GLN B 1 91 ? -12.281 -13.914 -12.406 1 95.88 91 GLN B CA 1
ATOM 1731 C C . GLN B 1 91 ? -11.352 -13.336 -11.344 1 95.88 91 GLN B C 1
ATOM 1733 O O . GLN B 1 91 ? -11.375 -12.141 -11.07 1 95.88 91 GLN B O 1
ATOM 1738 N N . VAL B 1 92 ? -10.523 -14.125 -10.805 1 96.5 92 VAL B N 1
ATOM 1739 C CA . VAL B 1 92 ? -9.578 -13.695 -9.773 1 96.5 92 VAL B CA 1
ATOM 1740 C C . VAL B 1 92 ? -8.578 -12.703 -10.359 1 96.5 92 VAL B C 1
ATOM 1742 O O . VAL B 1 92 ? -8.258 -11.695 -9.734 1 96.5 92 VAL B O 1
ATOM 1745 N N . ALA B 1 93 ? -8.109 -12.977 -11.516 1 95.88 93 ALA B N 1
ATOM 1746 C CA . ALA B 1 93 ? -7.156 -12.102 -12.18 1 95.88 93 ALA B CA 1
ATOM 1747 C C . ALA B 1 93 ? -7.77 -10.734 -12.461 1 95.88 93 ALA B C 1
ATOM 1749 O O . ALA B 1 93 ? -7.129 -9.703 -12.258 1 95.88 93 ALA B O 1
ATOM 1750 N N . LEU B 1 94 ? -9 -10.766 -12.891 1 97 94 LEU B N 1
ATOM 1751 C CA . LEU B 1 94 ? -9.695 -9.516 -13.195 1 97 94 LEU B CA 1
ATOM 1752 C C . LEU B 1 94 ? -9.945 -8.711 -11.922 1 97 94 LEU B C 1
ATOM 1754 O O . LEU B 1 94 ? -9.828 -7.488 -11.922 1 97 94 LEU B O 1
ATOM 1758 N N . GLU B 1 95 ? -10.297 -9.391 -10.93 1 97.81 95 GLU B N 1
ATOM 1759 C CA . GLU B 1 95 ? -10.492 -8.727 -9.641 1 97.81 95 GLU B CA 1
ATOM 1760 C C . GLU B 1 95 ? -9.195 -8.109 -9.133 1 97.81 95 GLU B C 1
ATOM 1762 O O . GLU B 1 95 ? -9.195 -6.992 -8.617 1 97.81 95 GLU B O 1
ATOM 1767 N N . ARG B 1 96 ? -8.133 -8.812 -9.312 1 97.75 96 ARG B N 1
ATOM 1768 C CA . ARG B 1 96 ? -6.824 -8.289 -8.922 1 97.75 96 ARG B CA 1
ATOM 1769 C C . ARG B 1 96 ? -6.469 -7.047 -9.727 1 97.75 96 ARG B C 1
ATOM 1771 O O . ARG B 1 96 ? -5.957 -6.07 -9.18 1 97.75 96 ARG B O 1
ATOM 1778 N N . LEU B 1 97 ? -6.773 -7.102 -10.945 1 97.88 97 LEU B N 1
ATOM 1779 C CA . LEU B 1 97 ? -6.539 -5.953 -11.805 1 97.88 97 LEU B CA 1
ATOM 1780 C C . LEU B 1 97 ? -7.34 -4.742 -11.336 1 97.88 97 LEU B C 1
ATOM 1782 O O . LEU B 1 97 ? -6.816 -3.627 -11.289 1 97.88 97 LEU B O 1
ATOM 1786 N N . ALA B 1 98 ? -8.547 -4.961 -11 1 98.25 98 ALA B N 1
ATOM 1787 C CA . ALA B 1 98 ? -9.414 -3.889 -10.508 1 98.25 98 ALA B CA 1
ATOM 1788 C C . ALA B 1 98 ? -8.859 -3.295 -9.211 1 98.25 98 ALA B C 1
ATOM 1790 O O . ALA B 1 98 ? -8.859 -2.074 -9.031 1 98.25 98 ALA B O 1
ATOM 1791 N N . VAL B 1 99 ? -8.43 -4.164 -8.367 1 98 99 VAL B N 1
ATOM 1792 C CA . VAL B 1 99 ? -7.867 -3.729 -7.098 1 98 99 VAL B CA 1
ATOM 1793 C C . VAL B 1 99 ? -6.625 -2.873 -7.348 1 98 99 VAL B C 1
ATOM 1795 O O . VAL B 1 99 ? -6.469 -1.809 -6.746 1 98 99 VAL B O 1
ATOM 1798 N N . LEU B 1 100 ? -5.738 -3.287 -8.203 1 98.19 100 LEU B N 1
ATOM 1799 C CA . LEU B 1 100 ? -4.535 -2.533 -8.547 1 98.19 100 LEU B CA 1
ATOM 1800 C C . LEU B 1 100 ? -4.898 -1.176 -9.141 1 98.19 100 LEU B C 1
ATOM 1802 O O . LEU B 1 100 ? -4.309 -0.157 -8.773 1 98.19 100 LEU B O 1
ATOM 1806 N N . ASN B 1 101 ? -5.906 -1.174 -9.992 1 98.62 101 ASN B N 1
ATOM 1807 C CA . ASN B 1 101 ? -6.336 0.079 -10.602 1 98.62 101 ASN B CA 1
ATOM 1808 C C . ASN B 1 101 ? -6.859 1.062 -9.562 1 98.62 101 ASN B C 1
ATOM 1810 O O . ASN B 1 101 ? -6.539 2.252 -9.609 1 98.62 101 ASN B O 1
ATOM 1814 N N . GLU B 1 102 ? -7.57 0.578 -8.695 1 98.44 102 GLU B N 1
ATOM 1815 C CA . GLU B 1 102 ? -8.117 1.428 -7.645 1 98.44 102 GLU B CA 1
ATOM 1816 C C . GLU B 1 102 ? -7.012 1.978 -6.75 1 98.44 102 GLU B C 1
ATOM 1818 O O . GLU B 1 102 ? -7.02 3.16 -6.398 1 98.44 102 GLU B O 1
ATOM 1823 N N . ARG B 1 103 ? -6.121 1.13 -6.387 1 97.94 103 ARG B N 1
ATOM 1824 C CA . ARG B 1 103 ? -5.016 1.548 -5.531 1 97.94 103 ARG B CA 1
ATOM 1825 C C . ARG B 1 103 ? -4.152 2.594 -6.227 1 97.94 103 ARG B C 1
ATOM 1827 O O . ARG B 1 103 ? -3.775 3.6 -5.621 1 97.94 103 ARG B O 1
ATOM 1834 N N . ILE B 1 104 ? -3.838 2.375 -7.445 1 98.44 104 ILE B N 1
ATOM 1835 C CA . ILE B 1 104 ? -3.025 3.297 -8.227 1 98.44 104 ILE B CA 1
ATOM 1836 C C . ILE B 1 104 ? -3.736 4.645 -8.344 1 98.44 104 ILE B C 1
ATOM 1838 O O . ILE B 1 104 ? -3.121 5.695 -8.164 1 98.44 104 ILE B O 1
ATOM 1842 N N . ALA B 1 105 ? -5.02 4.586 -8.602 1 98.62 105 ALA B N 1
ATOM 1843 C CA . ALA B 1 105 ? -5.793 5.816 -8.734 1 98.62 105 ALA B CA 1
ATOM 1844 C C . ALA B 1 105 ? -5.789 6.605 -7.426 1 98.62 105 ALA B C 1
ATOM 1846 O O . ALA B 1 105 ? -5.586 7.824 -7.426 1 98.62 105 ALA B O 1
ATOM 1847 N N . ALA B 1 106 ? -5.996 5.918 -6.383 1 98 106 ALA B N 1
ATOM 1848 C CA . ALA B 1 106 ? -6.035 6.57 -5.074 1 98 106 ALA B CA 1
ATOM 1849 C C . ALA B 1 106 ? -4.688 7.199 -4.734 1 98 106 ALA B C 1
ATOM 1851 O O . ALA B 1 106 ? -4.629 8.336 -4.27 1 98 106 ALA B O 1
ATOM 1852 N N . GLN B 1 107 ? -3.637 6.539 -4.949 1 98.19 107 GLN B N 1
ATOM 1853 C CA . GLN B 1 107 ? -2.301 7.055 -4.66 1 98.19 107 GLN B CA 1
ATOM 1854 C C . GLN B 1 107 ? -1.94 8.203 -5.594 1 98.19 107 GLN B C 1
ATOM 1856 O O . GLN B 1 107 ? -1.266 9.156 -5.184 1 98.19 107 GLN B O 1
ATOM 1861 N N . THR B 1 108 ? -2.391 8.117 -6.793 1 98.62 108 THR B N 1
ATOM 1862 C CA . THR B 1 108 ? -2.135 9.18 -7.762 1 98.62 108 THR B CA 1
ATOM 1863 C C . THR B 1 108 ? -2.834 10.469 -7.352 1 98.62 108 THR B C 1
ATOM 1865 O O . THR B 1 108 ? -2.26 11.555 -7.457 1 98.62 108 THR B O 1
ATOM 1868 N N . GLU B 1 109 ? -4.02 10.336 -6.898 1 98.38 109 GLU B N 1
ATOM 1869 C CA . GLU B 1 109 ? -4.734 11.5 -6.398 1 98.38 109 GLU B CA 1
ATOM 1870 C C . GLU B 1 109 ? -3.979 12.164 -5.25 1 98.38 109 GLU B C 1
ATOM 1872 O O . GLU B 1 109 ? -3.85 13.391 -5.211 1 98.38 109 GLU B O 1
ATOM 1877 N N . THR B 1 110 ? -3.525 11.398 -4.363 1 97.88 110 THR B N 1
ATOM 1878 C CA . THR B 1 110 ? -2.752 11.914 -3.24 1 97.88 110 THR B CA 1
ATOM 1879 C C . THR B 1 110 ? -1.47 12.586 -3.727 1 97.88 110 THR B C 1
ATOM 1881 O O . THR B 1 110 ? -1.132 13.688 -3.289 1 97.88 110 THR B O 1
ATOM 1884 N N . ARG B 1 111 ? -0.772 11.922 -4.586 1 98.25 111 ARG B N 1
ATOM 1885 C CA . ARG B 1 111 ? 0.454 12.453 -5.172 1 98.25 111 ARG B CA 1
ATOM 1886 C C . ARG B 1 111 ? 0.204 13.805 -5.832 1 98.25 111 ARG B C 1
ATOM 1888 O O . ARG B 1 111 ? 0.963 14.75 -5.625 1 98.25 111 ARG B O 1
ATOM 1895 N N . ASP B 1 112 ? -0.841 13.906 -6.578 1 98.06 112 ASP B N 1
ATOM 1896 C CA . ASP B 1 112 ? -1.143 15.133 -7.309 1 98.06 112 ASP B CA 1
ATOM 1897 C C . ASP B 1 112 ? -1.496 16.266 -6.352 1 98.06 112 ASP B C 1
ATOM 1899 O O . ASP B 1 112 ? -1.11 17.422 -6.574 1 98.06 112 ASP B O 1
ATOM 1903 N N . ARG B 1 113 ? -2.244 15.953 -5.34 1 96.62 113 ARG B N 1
ATOM 1904 C CA . ARG B 1 113 ? -2.559 16.953 -4.328 1 96.62 113 ARG B CA 1
ATOM 1905 C C . ARG B 1 113 ? -1.29 17.469 -3.662 1 96.62 113 ARG B C 1
ATOM 1907 O O . ARG B 1 113 ? -1.121 18.688 -3.498 1 96.62 113 ARG B O 1
ATOM 1914 N N . LEU B 1 114 ? -0.451 16.609 -3.275 1 96.81 114 LEU B N 1
ATOM 1915 C CA . LEU B 1 114 ? 0.794 16.984 -2.615 1 96.81 114 LEU B CA 1
ATOM 1916 C C . LEU B 1 114 ? 1.68 17.797 -3.547 1 96.81 114 LEU B C 1
ATOM 1918 O O . LEU B 1 114 ? 2.248 18.812 -3.137 1 96.81 114 LEU B O 1
ATOM 1922 N N . SER B 1 115 ? 1.774 17.391 -4.73 1 96.81 115 SER B N 1
ATOM 1923 C CA . SER B 1 115 ? 2.561 18.109 -5.73 1 96.81 115 SER B CA 1
ATOM 1924 C C . SER B 1 115 ? 2.027 19.531 -5.941 1 96.81 115 SER B C 1
ATOM 1926 O O . SER B 1 115 ? 2.803 20.484 -6.02 1 96.81 115 SER B O 1
ATOM 1928 N N . ALA B 1 116 ? 0.736 19.625 -6.043 1 95.12 116 ALA B N 1
ATOM 1929 C CA . ALA B 1 116 ? 0.108 20.938 -6.211 1 95.12 116 ALA B CA 1
ATOM 1930 C C . ALA B 1 116 ? 0.385 21.828 -5.008 1 95.12 116 ALA B C 1
ATOM 1932 O O . ALA B 1 116 ? 0.699 23.016 -5.168 1 95.12 116 ALA B O 1
ATOM 1933 N N . ALA B 1 117 ? 0.256 21.266 -3.881 1 92.31 117 ALA B N 1
ATOM 1934 C CA . ALA B 1 117 ? 0.519 22.016 -2.66 1 92.31 117 ALA B CA 1
ATOM 1935 C C . ALA B 1 117 ? 1.963 22.516 -2.619 1 92.31 117 ALA B C 1
ATOM 1937 O O . ALA B 1 117 ? 2.227 23.656 -2.23 1 92.31 117 ALA B O 1
ATOM 1938 N N . LEU B 1 118 ? 2.846 21.703 -2.969 1 92.81 118 LEU B N 1
ATOM 1939 C CA . LEU B 1 118 ? 4.262 22.062 -2.98 1 92.81 118 LEU B CA 1
ATOM 1940 C C . LEU B 1 118 ? 4.535 23.188 -3.98 1 92.81 118 LEU B C 1
ATOM 1942 O O . LEU B 1 118 ? 5.285 24.109 -3.688 1 92.81 118 LEU B O 1
ATOM 1946 N N . ARG B 1 119 ? 3.926 23.047 -5.105 1 91.81 119 ARG B N 1
ATOM 1947 C CA . ARG B 1 119 ? 4.098 24.078 -6.121 1 91.81 119 ARG B CA 1
ATOM 1948 C C . ARG B 1 119 ? 3.572 25.422 -5.629 1 91.81 119 ARG B C 1
ATOM 1950 O O . ARG B 1 119 ? 4.199 26.469 -5.855 1 91.81 119 ARG B O 1
ATOM 1957 N N . GLU B 1 120 ? 2.439 25.391 -5.043 1 89.19 120 GLU B N 1
ATOM 1958 C CA . GLU B 1 120 ? 1.829 26.609 -4.516 1 89.19 120 GLU B CA 1
ATOM 1959 C C . GLU B 1 120 ? 2.711 27.25 -3.449 1 89.19 120 GLU B C 1
ATOM 1961 O O . GLU B 1 120 ? 2.834 28.484 -3.393 1 89.19 120 GLU B O 1
ATOM 1966 N N . LYS B 1 121 ? 3.369 26.422 -2.682 1 87.19 121 LYS B N 1
ATOM 1967 C CA . LYS B 1 121 ? 4.121 26.938 -1.54 1 87.19 121 LYS B CA 1
ATOM 1968 C C . LYS B 1 121 ? 5.535 27.344 -1.947 1 87.19 121 LYS B C 1
ATOM 1970 O O . LYS B 1 121 ? 6.156 28.188 -1.301 1 87.19 121 LYS B O 1
ATOM 1975 N N . THR B 1 122 ? 6.062 26.75 -2.871 1 84.06 122 THR B N 1
ATOM 1976 C CA . THR B 1 122 ? 7.441 27.031 -3.254 1 84.06 122 THR B CA 1
ATOM 1977 C C . THR B 1 122 ? 7.488 27.938 -4.484 1 84.06 122 THR B C 1
ATOM 1979 O O . THR B 1 122 ? 8.539 28.484 -4.824 1 84.06 122 THR B O 1
ATOM 1982 N N . GLY B 1 123 ? 6.402 28.391 -4.914 1 75.38 123 GLY B N 1
ATOM 1983 C CA . GLY B 1 123 ? 6.367 29.203 -6.117 1 75.38 123 GLY B CA 1
ATOM 1984 C C . GLY B 1 123 ? 6.941 28.5 -7.332 1 75.38 123 GLY B C 1
ATOM 1985 O O . GLY B 1 123 ? 7.188 29.125 -8.359 1 75.38 123 GLY B O 1
ATOM 1986 N N . ALA B 1 124 ? 7.801 27.406 -7.004 1 60.28 124 ALA B N 1
ATOM 1987 C CA . ALA B 1 124 ? 8.469 26.703 -8.102 1 60.28 124 ALA B CA 1
ATOM 1988 C C . ALA B 1 124 ? 7.453 26.109 -9.07 1 60.28 124 ALA B C 1
ATOM 1990 O O . ALA B 1 124 ? 6.422 25.578 -8.648 1 60.28 124 ALA B O 1
ATOM 1991 N N . ARG B 1 125 ? 7.301 26.922 -10.055 1 51.66 125 ARG B N 1
ATOM 1992 C CA . ARG B 1 125 ? 6.582 26.328 -11.18 1 51.66 125 ARG B CA 1
ATOM 1993 C C . ARG B 1 125 ? 7.156 24.953 -11.539 1 51.66 125 ARG B C 1
ATOM 1995 O O . ARG B 1 125 ? 8.367 24.766 -11.492 1 51.66 125 ARG B O 1
ATOM 2002 N N . PRO B 1 126 ? 6.547 23.828 -11.703 1 48.69 126 PRO B N 1
ATOM 2003 C CA . PRO B 1 126 ? 7.16 22.531 -11.938 1 48.69 126 PRO B CA 1
ATOM 2004 C C . PRO B 1 126 ? 8.492 22.625 -12.68 1 48.69 126 PRO B C 1
ATOM 2006 O O . PRO B 1 126 ? 9.453 21.938 -12.32 1 48.69 126 PRO B O 1
ATOM 2009 N N . GLY B 1 127 ? 8.508 22.906 -13.938 1 42.62 127 GLY B N 1
ATOM 2010 C CA . GLY B 1 127 ? 9.523 22.641 -14.945 1 42.62 127 GLY B CA 1
ATOM 2011 C C . GLY B 1 127 ? 10.766 23.484 -14.773 1 42.62 127 GLY B C 1
ATOM 2012 O O . GLY B 1 127 ? 11.648 23.484 -15.641 1 42.62 127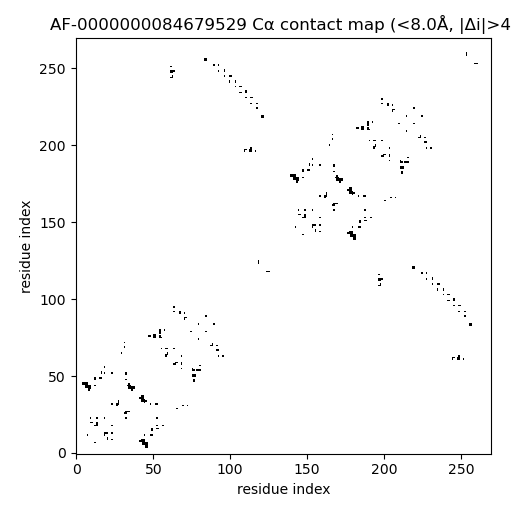 GLY B O 1
ATOM 2013 N N . HIS B 1 128 ? 10.742 24.734 -14.25 1 43 128 HIS B N 1
ATOM 2014 C CA . HIS B 1 128 ? 11.859 25.531 -14.742 1 43 128 HIS B CA 1
ATOM 2015 C C . HIS B 1 128 ? 13.156 25.188 -14.016 1 43 128 HIS B C 1
ATOM 2017 O O . HIS B 1 128 ? 13.266 25.391 -12.805 1 43 128 HIS B O 1
ATOM 2023 N N . PRO B 1 129 ? 13.898 24.188 -14.484 1 42.69 129 PRO B N 1
ATOM 2024 C CA . PRO B 1 129 ? 15.266 24 -14 1 42.69 129 PRO B CA 1
ATOM 2025 C C . PRO B 1 129 ? 16.031 25.312 -13.867 1 42.69 129 PRO B C 1
ATOM 2027 O O . PRO B 1 129 ? 15.836 26.234 -14.672 1 42.69 129 PRO B O 1
ATOM 2030 N N . SER B 1 130 ? 16.047 25.953 -12.719 1 41.59 130 SER B N 1
ATOM 2031 C CA . SER B 1 130 ? 16.906 27.125 -12.617 1 41.59 130 SER B CA 1
ATOM 2032 C C . SER B 1 130 ? 18.234 26.906 -13.336 1 41.59 130 SER B C 1
ATOM 2034 O O . SER B 1 130 ? 18.969 25.953 -13.023 1 41.59 130 SER B O 1
ATOM 2036 N N . SER B 1 131 ? 18.328 27.203 -14.656 1 41.22 131 SER B N 1
ATOM 2037 C CA . SER B 1 131 ? 19.562 27.281 -15.414 1 41.22 131 SER B CA 1
ATOM 2038 C C . SER B 1 131 ? 20.656 27.984 -14.617 1 41.22 131 SER B C 1
ATOM 2040 O O . SER B 1 131 ? 20.453 29.094 -14.125 1 41.22 131 SER B O 1
ATOM 2042 N N . PRO B 1 132 ? 21.484 27.234 -13.984 1 43.84 132 PRO B N 1
ATOM 2043 C CA . PRO B 1 132 ? 22.641 27.922 -13.414 1 43.84 132 PRO B CA 1
ATOM 2044 C C . PRO B 1 132 ? 23.25 28.953 -14.367 1 43.84 132 PRO B C 1
ATOM 2046 O O . PRO B 1 132 ? 23.234 28.766 -15.586 1 43.84 132 PRO B O 1
ATOM 2049 N N . ASP B 1 133 ? 22.859 30.234 -14.227 1 37.12 133 ASP B N 1
ATOM 2050 C CA . ASP B 1 133 ? 23.578 31.25 -14.969 1 37.12 133 ASP B CA 1
ATOM 2051 C C . AS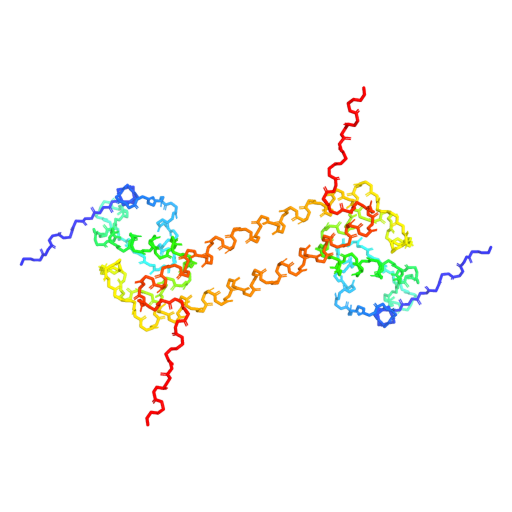P B 1 133 ? 25.094 31.016 -14.906 1 37.12 133 ASP B C 1
ATOM 2053 O O . ASP B 1 133 ? 25.688 31.094 -13.828 1 37.12 133 ASP B O 1
ATOM 2057 N N . VAL B 1 134 ? 25.578 30.094 -15.711 1 42.03 134 VAL B N 1
ATOM 2058 C CA . VAL B 1 134 ? 27 29.984 -16 1 42.03 134 VAL B CA 1
ATOM 2059 C C . VAL B 1 134 ? 27.531 31.344 -16.453 1 42.03 134 VAL B C 1
ATOM 2061 O O . VAL B 1 134 ? 27.219 31.812 -17.547 1 42.03 134 VAL B O 1
ATOM 2064 N N . THR B 1 135 ? 27.281 32.438 -15.688 1 31.36 135 THR B N 1
ATOM 2065 C CA . THR B 1 135 ? 28.25 33.5 -16 1 31.36 135 THR B CA 1
ATOM 2066 C C . THR B 1 135 ? 29.609 33.188 -15.367 1 31.36 135 THR B C 1
ATOM 2068 O O . THR B 1 135 ? 29.672 32.719 -14.219 1 31.36 135 THR B O 1
#

InterPro domains:
  IPR000551 MerR-type HTH domain [PF13411] (9-73)
  IPR000551 MerR-type HTH domain [PR00040] (9-20)
  IPR000551 MerR-type HTH domain [PR00040] (20-33)
  IPR000551 MerR-type HTH domain [PR00040] (43-63)
  IPR000551 MerR-type HTH domain [PS50937] (9-75)
  IPR000551 MerR-type HTH domain [SM00422] (8-76)
  IPR009061 Putative DNA-binding domain superfamily [SSF46955] (9-119)
  IPR047057 MerR transcriptional regulator [PTHR30204] (7-114)

Secondary structure (DSSP, 8-state):
------EE-HHHHHHHHS--HHHHHHHHHTTSS--EE-TTS-EEEETHHHHHHHHHHHHHHHT--HHHHGGGGGGTTS-TTTSPPPHHHHHHHHHHHHHHHHHHHHHHHHHHHHHHHHHHHH---TT--------/------EE-HHHHHHHHS--HHHHHHHHHTTSS--EE-TTS-EEEETHHHHHHHHHHHHHHHT--HHHHGGGGGGTTS-TTTSPPPHHHHHHHHHHHHHHHHHHHHHHHHHHHHHHHHHHHH---TT--------

Sequence (270 aa):
MAREVQRVRIGELARATGATARALRHYEQAGLICSERASNGYRVYDDLTVTRVRNIRYLLSAGLVLDDVRVFLPCLDGDMAAAPPSDKGLQVALERLAVLNERIAAQTETRDRLSAALREKTGARPGHPSSPDVTMAREVQRVRIGELARATGATARALRHYEQAGLICSERASNGYRVYDDLTVTRVRNIRYLLSAGLVLDDVRVFLPCLDGDMAAAPPSDKGLQVALERLAVLNERIAAQTETRDRLSAALREKTGARPGHPSSPDVT

Radius of gyration: 28.28 Å; Cα contacts (8 Å, |Δi|>4): 253; chains: 2; bounding box: 58×90×74 Å

pLDDT: mean 87.78, std 16.02, range [31.36, 98.62]